Protein AF-A0AAE6VSC6-F1 (afdb_monomer)

Structure (mmCIF, N/CA/C/O backbone):
data_AF-A0AAE6VSC6-F1
#
_entry.id   AF-A0AAE6VSC6-F1
#
loop_
_atom_site.group_PDB
_atom_site.id
_atom_site.type_symbol
_atom_site.label_atom_id
_atom_site.label_alt_id
_atom_site.label_comp_id
_atom_site.label_asym_id
_atom_site.label_entity_id
_atom_site.label_seq_id
_atom_site.pdbx_PDB_ins_code
_atom_site.Cartn_x
_atom_site.Cartn_y
_atom_site.Cartn_z
_atom_site.occupancy
_atom_site.B_iso_or_equiv
_atom_site.auth_seq_id
_atom_site.auth_comp_id
_atom_site.auth_asym_id
_atom_site.auth_atom_id
_atom_site.pdbx_PDB_model_num
ATOM 1 N N . MET A 1 1 ? -14.036 -20.226 14.550 1.00 45.69 1 MET A N 1
ATOM 2 C CA . MET A 1 1 ? -15.180 -19.358 14.898 1.00 45.69 1 MET A CA 1
ATOM 3 C C . MET A 1 1 ? -14.670 -18.334 15.894 1.00 45.69 1 MET A C 1
ATOM 5 O O . MET A 1 1 ? -14.104 -18.728 16.904 1.00 45.69 1 MET A O 1
ATOM 9 N N . SER A 1 2 ? -14.727 -17.059 15.510 1.00 55.25 2 SER A N 1
ATOM 10 C CA . SER A 1 2 ? -14.216 -15.904 16.258 1.00 55.25 2 SER A CA 1
ATOM 11 C C . SER A 1 2 ? -14.931 -15.782 17.604 1.00 55.25 2 SER A C 1
ATOM 13 O O . SER A 1 2 ? -16.157 -15.774 17.634 1.00 55.25 2 SER A O 1
ATOM 15 N N . TYR A 1 3 ? -14.181 -15.684 18.700 1.00 55.78 3 TYR A N 1
ATOM 16 C CA . TYR A 1 3 ? -14.729 -15.412 20.026 1.00 55.78 3 TYR A CA 1
ATOM 17 C C . TYR A 1 3 ? -15.334 -14.002 20.043 1.00 55.78 3 TYR A C 1
ATOM 19 O O . TYR A 1 3 ? -14.598 -13.021 20.042 1.00 55.78 3 TYR A O 1
ATOM 27 N N . SER A 1 4 ? -16.663 -13.899 20.024 1.00 75.44 4 SER A N 1
ATOM 28 C CA . SER A 1 4 ? -17.372 -12.636 20.228 1.00 75.44 4 SER A CA 1
ATOM 29 C C . SER A 1 4 ? -17.491 -12.367 21.727 1.00 75.44 4 SER A C 1
ATOM 31 O O . SER A 1 4 ? -18.299 -12.999 22.411 1.00 75.44 4 SER A O 1
ATOM 33 N N . GLN A 1 5 ? -16.671 -11.461 22.260 1.00 86.62 5 GLN A N 1
ATOM 34 C CA . GLN A 1 5 ? -16.772 -11.029 23.657 1.00 86.62 5 GLN A CA 1
ATOM 35 C C . GLN A 1 5 ? -17.675 -9.796 23.749 1.00 86.62 5 GLN A C 1
ATOM 37 O O . GLN A 1 5 ? -17.471 -8.834 23.016 1.00 86.62 5 GLN A O 1
ATOM 42 N N . LEU A 1 6 ? -18.654 -9.807 24.655 1.00 90.50 6 LEU A N 1
ATOM 43 C CA . LEU A 1 6 ? -19.544 -8.665 24.879 1.00 90.50 6 LEU A CA 1
ATOM 44 C C . LEU A 1 6 ? -18.758 -7.437 25.376 1.00 90.50 6 LEU A C 1
ATOM 46 O O . LEU A 1 6 ? -17.926 -7.550 26.281 1.00 90.50 6 LEU A O 1
ATOM 50 N N . ILE A 1 7 ? -19.065 -6.264 24.824 1.00 91.56 7 ILE A N 1
ATOM 51 C CA . ILE A 1 7 ? -18.557 -4.972 25.288 1.00 91.56 7 ILE A CA 1
ATOM 52 C C . ILE A 1 7 ? -19.511 -4.451 26.362 1.00 91.56 7 ILE A C 1
ATOM 54 O O . ILE A 1 7 ? -20.580 -3.926 26.064 1.00 91.56 7 ILE A O 1
ATOM 58 N N . ASN A 1 8 ? -19.132 -4.612 27.630 1.00 88.69 8 ASN A N 1
ATOM 59 C CA . ASN A 1 8 ? -19.918 -4.126 28.763 1.00 88.69 8 ASN A CA 1
ATOM 60 C C . ASN A 1 8 ? -19.507 -2.692 29.139 1.00 88.69 8 ASN A C 1
ATOM 62 O O . ASN A 1 8 ? -18.921 -2.465 30.197 1.00 88.69 8 ASN A O 1
ATOM 66 N N . ASP A 1 9 ? -19.763 -1.744 28.234 1.00 88.62 9 ASP A N 1
ATOM 67 C CA . ASP A 1 9 ? -19.543 -0.315 28.471 1.00 88.62 9 ASP A CA 1
ATOM 68 C C . ASP A 1 9 ? -20.887 0.433 28.418 1.00 88.62 9 ASP A C 1
ATOM 70 O O . ASP A 1 9 ? -21.440 0.612 27.331 1.00 88.62 9 ASP A O 1
ATOM 74 N N . PRO A 1 10 ? -21.435 0.879 29.565 1.00 88.12 10 PRO A N 1
ATOM 75 C CA . PRO A 1 10 ? -22.738 1.540 29.606 1.00 88.12 10 PRO A CA 1
ATOM 76 C C . PRO A 1 10 ? -22.757 2.878 28.857 1.00 88.12 10 PRO A C 1
ATOM 78 O O . PRO A 1 10 ? -23.831 3.383 28.551 1.00 88.12 10 PRO A O 1
ATOM 81 N N . ARG A 1 11 ? -21.593 3.463 28.536 1.00 89.12 11 ARG A N 1
ATOM 82 C CA . ARG A 1 11 ? -21.519 4.705 27.757 1.00 89.12 11 ARG A CA 1
ATOM 83 C C . ARG A 1 11 ? -21.949 4.499 26.303 1.00 89.12 11 ARG A C 1
ATOM 85 O O . ARG A 1 11 ? -22.299 5.469 25.649 1.00 89.12 11 ARG A O 1
ATOM 92 N N . LEU A 1 12 ? -21.935 3.257 25.809 1.00 86.69 12 LEU A N 1
ATOM 93 C CA . LEU A 1 12 ? -22.387 2.907 24.460 1.00 86.69 12 LEU A CA 1
ATOM 94 C C . LEU A 1 12 ? -23.910 2.780 24.333 1.00 86.69 12 LEU A C 1
ATOM 96 O O . LEU A 1 12 ? -24.399 2.513 23.234 1.00 86.69 12 LEU A O 1
ATOM 100 N N . ASP A 1 13 ? -24.665 2.950 25.420 1.00 85.44 13 ASP A N 1
ATOM 101 C CA . ASP A 1 13 ? -26.123 2.904 25.354 1.00 85.44 13 ASP A CA 1
ATOM 102 C C . ASP A 1 13 ? -26.660 3.995 24.410 1.00 85.44 13 ASP A C 1
ATOM 104 O O . ASP A 1 13 ? -26.243 5.153 24.461 1.00 85.44 13 ASP A O 1
ATOM 108 N N . GLY A 1 14 ? -27.549 3.606 23.496 1.00 83.94 14 GLY A N 1
ATOM 109 C CA . GLY A 1 14 ? -28.077 4.476 22.439 1.00 83.94 14 GLY A CA 1
ATOM 110 C C . GLY A 1 14 ? -27.213 4.617 21.174 1.00 83.94 14 GLY A C 1
ATOM 111 O O . GLY A 1 14 ? -27.724 5.097 20.161 1.00 83.94 14 GLY A O 1
ATOM 112 N N . TYR A 1 15 ? -25.959 4.147 21.161 1.00 85.62 15 TYR A N 1
ATOM 113 C CA . TYR A 1 15 ? -25.115 4.193 19.960 1.00 85.62 15 TYR A CA 1
ATOM 114 C C . TYR A 1 15 ? -25.443 3.051 18.996 1.00 85.62 15 TYR A C 1
ATOM 116 O O . TYR A 1 15 ? -25.359 1.874 19.345 1.00 85.62 15 TYR A O 1
ATOM 124 N N . THR A 1 16 ? -25.752 3.402 17.747 1.00 84.12 16 THR A N 1
ATOM 125 C CA . THR A 1 16 ? -26.153 2.450 16.693 1.00 84.12 16 THR A CA 1
ATOM 126 C C . THR A 1 16 ? -25.088 2.221 15.624 1.00 84.12 16 THR A C 1
ATOM 128 O O . THR A 1 16 ? -25.217 1.306 14.815 1.00 84.12 16 THR A O 1
ATOM 131 N N . GLN A 1 17 ? -24.024 3.025 15.618 1.00 81.75 17 GLN A N 1
ATOM 132 C CA . GLN A 1 17 ? -22.945 2.922 14.642 1.00 81.75 17 GLN A CA 1
ATOM 133 C C . GLN A 1 17 ? -21.587 3.260 15.256 1.00 81.75 17 GLN A C 1
ATOM 135 O O . GLN A 1 17 ? -21.479 4.051 16.194 1.00 81.75 17 GLN A O 1
ATOM 140 N N . ARG A 1 18 ? -20.542 2.663 14.679 1.00 83.44 18 ARG A N 1
ATOM 141 C CA . ARG A 1 18 ? -19.139 2.985 14.942 1.00 83.44 18 ARG A CA 1
ATOM 142 C C . ARG A 1 18 ? -18.630 3.852 13.798 1.00 83.44 18 ARG A C 1
ATOM 144 O O . ARG A 1 18 ? -18.815 3.488 12.640 1.00 83.44 18 ARG A O 1
ATOM 151 N N . MET A 1 19 ? -17.932 4.936 14.118 1.00 79.25 19 MET A N 1
ATOM 152 C CA . MET A 1 19 ? -17.537 5.929 13.116 1.00 79.25 19 MET A CA 1
ATOM 153 C C . MET A 1 19 ? -16.167 5.662 12.494 1.00 79.25 19 MET A C 1
ATOM 155 O O . MET A 1 19 ? -15.990 5.837 11.293 1.00 79.25 19 MET A O 1
ATOM 159 N N . ARG A 1 20 ? -15.189 5.200 13.282 1.00 68.38 20 ARG A N 1
ATOM 160 C CA . ARG A 1 20 ? -13.836 4.899 12.785 1.00 68.38 20 ARG A CA 1
ATOM 161 C C . ARG A 1 20 ? -13.344 3.550 13.283 1.00 68.38 20 ARG A C 1
ATOM 163 O O . ARG A 1 20 ? -13.614 3.162 14.419 1.00 68.38 20 ARG A O 1
ATOM 170 N N . ASN A 1 21 ? -12.630 2.841 12.412 1.00 64.81 21 ASN A N 1
ATOM 171 C CA . ASN A 1 21 ? -11.909 1.616 12.727 1.00 64.81 21 ASN A CA 1
ATOM 172 C C . ASN A 1 21 ? -10.405 1.917 12.798 1.00 64.81 21 ASN A C 1
ATOM 174 O O . ASN A 1 21 ? -9.779 2.317 11.823 1.00 64.81 21 ASN A O 1
ATOM 178 N N . GLY A 1 22 ? -9.815 1.724 13.970 1.00 65.56 22 GLY A N 1
ATOM 179 C CA . GLY A 1 22 ? -8.381 1.885 14.173 1.00 65.56 22 GLY A CA 1
ATOM 180 C C . GLY A 1 22 ? -7.925 1.145 15.419 1.00 65.56 22 GLY A C 1
ATOM 181 O O . GLY A 1 22 ? -8.640 0.279 15.927 1.00 65.56 22 GLY A O 1
ATOM 182 N N . SER A 1 23 ? -6.752 1.521 15.931 1.00 69.38 23 SER A N 1
ATOM 183 C CA . SER A 1 23 ? -6.292 1.074 17.250 1.00 69.38 23 SER A CA 1
ATOM 184 C C . SER A 1 23 ? -7.304 1.411 18.342 1.00 69.38 23 SER A C 1
ATOM 186 O O . SER A 1 23 ? -7.477 0.612 19.243 1.00 69.38 23 SER A O 1
ATOM 188 N N . THR A 1 24 ? -8.026 2.522 18.193 1.00 83.50 24 THR A N 1
ATOM 189 C CA . THR A 1 24 ? -9.092 2.971 19.090 1.00 83.50 24 THR A CA 1
ATOM 190 C C . THR A 1 24 ? -10.431 2.922 18.356 1.00 83.50 24 THR A C 1
ATOM 192 O O . THR A 1 24 ? -10.518 3.320 17.192 1.00 83.50 24 THR A O 1
ATOM 195 N N . GLN A 1 25 ? -11.486 2.443 19.018 1.00 86.06 25 GLN A N 1
ATOM 196 C CA . GLN A 1 25 ? -12.849 2.493 18.488 1.00 86.06 25 GLN A CA 1
ATOM 197 C C . GLN A 1 25 ? -13.506 3.812 18.893 1.00 86.06 25 GLN A C 1
ATOM 199 O O . GLN A 1 25 ? -13.580 4.126 20.083 1.00 86.06 25 GLN A O 1
ATOM 204 N N . THR A 1 26 ? -13.989 4.568 17.908 1.00 88.38 26 THR A N 1
ATOM 205 C CA . THR A 1 26 ? -14.597 5.886 18.128 1.00 88.38 26 THR A CA 1
ATOM 206 C C . THR A 1 26 ? -16.095 5.855 17.846 1.00 88.38 26 THR A C 1
ATOM 208 O O . THR A 1 26 ? -16.530 5.401 16.780 1.00 88.38 26 THR A O 1
ATOM 211 N N . PHE A 1 27 ? -16.868 6.391 18.789 1.00 87.56 27 PHE A N 1
ATOM 212 C CA . PHE A 1 27 ? -18.323 6.493 18.740 1.00 87.56 27 PHE A CA 1
ATOM 213 C C . PHE A 1 27 ? -18.747 7.943 18.984 1.00 87.56 27 PHE A C 1
ATOM 215 O O . PHE A 1 27 ? -18.283 8.554 19.936 1.00 87.56 27 PHE A O 1
ATOM 222 N N . TYR A 1 28 ? -19.626 8.488 18.149 1.00 85.69 28 TYR A N 1
ATOM 223 C CA . TYR A 1 28 ? -20.326 9.764 18.358 1.00 85.69 28 TYR A CA 1
ATOM 224 C C . TYR A 1 28 ? -21.628 9.741 17.553 1.00 85.69 28 TYR A C 1
ATOM 226 O O . TYR A 1 28 ? -21.745 9.017 16.560 1.00 85.69 28 TYR A O 1
ATOM 234 N N . HIS A 1 29 ? -22.600 10.546 17.959 1.00 78.94 29 HIS A N 1
ATOM 235 C CA . HIS A 1 29 ? -23.817 10.789 17.204 1.00 78.94 29 HIS A CA 1
ATOM 236 C C . HIS A 1 29 ? -23.557 11.855 16.133 1.00 78.94 29 HIS A C 1
ATOM 238 O O . HIS A 1 29 ? -22.948 12.898 16.374 1.00 78.94 29 HIS A O 1
ATOM 244 N N . GLY A 1 30 ? -24.045 11.606 14.919 1.00 70.88 30 GLY A N 1
ATOM 245 C CA . GLY A 1 30 ? -23.927 12.528 13.792 1.00 70.88 30 GLY A CA 1
ATOM 246 C C . GLY A 1 30 ? -23.274 11.901 12.566 1.00 70.88 30 GLY A C 1
ATOM 247 O O . GLY A 1 30 ? -23.100 10.690 12.483 1.00 70.88 30 GLY A O 1
ATOM 248 N N . ASP A 1 31 ? -22.955 12.760 11.603 1.00 67.25 31 ASP A N 1
ATOM 249 C CA . ASP A 1 31 ? -22.406 12.401 10.296 1.00 67.25 31 ASP A CA 1
ATOM 250 C C . ASP A 1 31 ? -21.198 13.303 10.001 1.00 67.25 31 ASP A C 1
ATOM 252 O O . ASP A 1 31 ? -21.280 14.523 10.191 1.00 67.25 31 ASP A O 1
ATOM 256 N N . ASP A 1 32 ? -20.088 12.709 9.560 1.00 67.50 32 ASP A N 1
ATOM 257 C CA . ASP A 1 32 ? -18.856 13.421 9.195 1.00 67.50 32 ASP A CA 1
ATOM 258 C C . ASP A 1 32 ? -19.061 14.327 7.986 1.00 67.50 32 ASP A C 1
ATOM 260 O O . ASP A 1 32 ? -18.457 15.398 7.913 1.00 67.50 32 ASP A O 1
ATOM 264 N N . HIS A 1 33 ? -19.967 13.963 7.073 1.00 64.50 33 HIS A N 1
ATOM 265 C CA . HIS A 1 33 ? -20.272 14.774 5.897 1.00 64.50 33 HIS A CA 1
ATOM 266 C C . HIS A 1 33 ? -20.716 16.190 6.286 1.00 64.50 33 HIS A C 1
ATOM 268 O O . HIS A 1 33 ? -20.282 17.180 5.695 1.00 64.50 33 HIS A O 1
ATOM 274 N N . ARG A 1 34 ? -21.529 16.300 7.343 1.00 61.69 34 ARG A N 1
ATOM 275 C CA . ARG A 1 34 ? -22.046 17.585 7.834 1.00 61.69 34 ARG A CA 1
ATOM 276 C C . ARG A 1 34 ? -20.970 18.440 8.496 1.00 61.69 34 ARG A C 1
ATOM 278 O O . ARG A 1 34 ? -21.048 19.665 8.449 1.00 61.69 34 ARG A O 1
ATOM 285 N N . ASP A 1 35 ? -19.959 17.819 9.096 1.00 67.00 35 ASP A N 1
ATOM 286 C CA . ASP A 1 35 ? -18.837 18.559 9.673 1.00 67.00 35 ASP A CA 1
ATOM 287 C C . ASP A 1 35 ? -17.878 19.062 8.589 1.00 67.00 35 ASP A C 1
ATOM 289 O O . ASP A 1 35 ? -17.369 20.172 8.719 1.00 67.00 35 ASP A O 1
ATOM 293 N N . PHE A 1 36 ? -17.685 18.319 7.492 1.00 68.56 36 PHE A N 1
ATOM 294 C CA . PHE A 1 36 ? -16.951 18.825 6.326 1.00 68.56 36 PHE A CA 1
ATOM 295 C C . PHE A 1 36 ? -17.649 20.031 5.687 1.00 68.56 36 PHE A C 1
ATOM 297 O O . PHE A 1 36 ? -16.989 21.009 5.337 1.00 68.56 36 PHE A O 1
ATOM 304 N N . GLU A 1 37 ? -18.977 19.989 5.554 1.00 71.00 37 GLU A N 1
ATOM 305 C CA . GLU A 1 37 ? -19.767 21.127 5.071 1.00 71.00 37 GLU A CA 1
ATOM 306 C C . GLU A 1 37 ? -19.642 22.341 5.995 1.00 71.00 37 GLU A C 1
ATOM 308 O O . GLU A 1 37 ? -19.371 23.443 5.513 1.00 71.00 37 GLU A O 1
ATOM 313 N N . ARG A 1 38 ? -19.764 22.143 7.317 1.00 68.62 38 ARG A N 1
ATOM 314 C CA . ARG A 1 38 ? -19.550 23.209 8.307 1.00 68.62 38 ARG A CA 1
ATOM 315 C C . ARG A 1 38 ? -18.143 23.797 8.195 1.00 68.62 38 ARG A C 1
ATOM 317 O O . ARG A 1 38 ? -18.000 25.011 8.115 1.00 68.62 38 ARG A O 1
ATOM 324 N N . TYR A 1 39 ? -17.119 22.949 8.134 1.00 70.62 39 TYR A N 1
ATOM 325 C CA . TYR A 1 39 ? -15.721 23.375 8.070 1.00 70.62 39 TYR A CA 1
ATOM 326 C C . TYR A 1 39 ? -15.419 24.196 6.808 1.00 70.62 39 TYR A C 1
ATOM 328 O O . TYR A 1 39 ? -14.765 25.234 6.880 1.00 70.62 39 TYR A O 1
ATOM 336 N N . ARG A 1 40 ? -15.959 23.785 5.652 1.00 74.00 40 ARG A N 1
ATOM 337 C CA . ARG A 1 40 ? -15.872 24.573 4.411 1.00 74.00 40 ARG A CA 1
ATOM 338 C C . ARG A 1 40 ? -16.609 25.910 4.531 1.00 74.00 40 ARG A C 1
ATOM 340 O O . ARG A 1 40 ? -16.099 26.920 4.054 1.00 74.00 40 ARG A O 1
ATOM 347 N N . ALA A 1 41 ? -17.781 25.937 5.170 1.00 73.44 41 ALA A N 1
ATOM 348 C CA . ALA A 1 41 ? -18.546 27.167 5.391 1.00 73.44 41 ALA A CA 1
ATOM 349 C C . ALA A 1 41 ? -17.837 28.155 6.339 1.00 73.44 41 ALA A C 1
ATOM 351 O O . ALA A 1 41 ? -17.981 29.365 6.182 1.00 73.44 41 ALA A O 1
ATOM 352 N N . GLU A 1 42 ? -17.034 27.653 7.278 1.00 74.44 42 GLU A N 1
ATOM 353 C CA . GLU A 1 42 ? -16.197 28.443 8.194 1.00 74.44 42 GLU A CA 1
ATOM 354 C C . GLU A 1 42 ? -14.875 28.923 7.556 1.00 74.44 42 GLU A C 1
ATOM 356 O O . GLU A 1 42 ? -14.051 29.545 8.225 1.00 74.44 42 GLU A O 1
ATOM 361 N N . GLY A 1 43 ? -14.671 28.680 6.255 1.00 71.69 43 GLY A N 1
ATOM 362 C CA . GLY A 1 43 ? -13.482 29.113 5.514 1.00 71.69 43 GLY A CA 1
ATOM 363 C C . GLY A 1 43 ? -12.282 28.172 5.643 1.00 71.69 43 GLY A C 1
ATOM 364 O O . GLY A 1 43 ? -11.161 28.566 5.323 1.00 71.69 43 GLY A O 1
ATOM 365 N N . GLY A 1 44 ? -12.499 26.942 6.112 1.00 69.50 44 GLY A N 1
ATOM 366 C CA . GLY A 1 44 ? -11.467 25.916 6.167 1.00 69.50 44 GLY A CA 1
ATOM 367 C C . GLY A 1 44 ? -10.977 25.492 4.772 1.00 69.50 44 GLY A C 1
ATOM 368 O O . GLY A 1 44 ? -11.740 25.561 3.801 1.00 69.50 44 GLY A O 1
ATOM 369 N N . PRO A 1 45 ? -9.711 25.052 4.641 1.00 68.25 45 PRO A N 1
ATOM 370 C CA . PRO A 1 45 ? -9.159 24.595 3.371 1.00 68.25 45 PRO A CA 1
ATOM 371 C C . PRO A 1 45 ? -9.957 23.416 2.798 1.00 68.25 45 PRO A C 1
ATOM 373 O O . PRO A 1 45 ? -10.486 22.569 3.518 1.00 68.25 45 PRO A O 1
ATOM 376 N N . SER A 1 46 ? -10.051 23.363 1.470 1.00 65.56 46 SER A N 1
ATOM 377 C CA . SER A 1 46 ? -10.760 22.306 0.739 1.00 65.56 46 SER A CA 1
ATOM 378 C C . SER A 1 46 ? -9.968 20.997 0.629 1.00 65.56 46 SER A C 1
ATOM 380 O O . SER A 1 46 ? -10.540 19.984 0.221 1.00 65.56 46 SER A O 1
ATOM 382 N N . ASN A 1 47 ? -8.677 21.004 0.982 1.00 64.12 47 ASN A N 1
ATOM 383 C CA . ASN A 1 47 ? -7.815 19.826 0.953 1.00 64.12 47 ASN A CA 1
ATOM 384 C C . ASN A 1 47 ? -8.054 18.951 2.199 1.00 64.12 47 ASN A C 1
ATOM 386 O O . ASN A 1 47 ? -8.178 19.444 3.311 1.00 64.12 47 ASN A O 1
ATOM 390 N N . SER A 1 48 ? -8.155 17.628 2.042 1.00 58.94 48 SER A N 1
ATOM 391 C CA . SER A 1 48 ? -8.492 16.729 3.161 1.00 58.94 48 SER A CA 1
ATOM 392 C C . SER A 1 48 ? -7.376 16.580 4.201 1.00 58.94 48 SER A C 1
ATOM 394 O O . SER A 1 48 ? -7.649 16.162 5.324 1.00 58.94 48 SER A O 1
ATOM 396 N N . SER A 1 49 ? -6.133 16.923 3.852 1.00 57.81 49 SER A N 1
ATOM 397 C CA . SER A 1 49 ? -4.952 16.721 4.699 1.00 57.81 49 SER A CA 1
ATOM 398 C C . SER A 1 49 ? -4.830 17.711 5.860 1.00 57.81 49 SER A C 1
ATOM 400 O O . SER A 1 49 ? -4.124 17.418 6.822 1.00 57.81 49 SER A O 1
ATOM 402 N N . GLU A 1 50 ? -5.501 18.866 5.798 1.00 55.09 50 GLU A N 1
ATOM 403 C CA . GLU A 1 50 ? -5.402 19.926 6.820 1.00 55.09 50 GLU A CA 1
ATOM 404 C C . GLU A 1 50 ? -6.679 20.088 7.657 1.00 55.09 50 GLU A C 1
ATOM 406 O O . GLU A 1 50 ? -6.700 20.847 8.631 1.00 55.09 50 GLU A O 1
ATOM 411 N N . ILE A 1 51 ? -7.738 19.347 7.318 1.00 60.06 51 ILE A N 1
ATOM 412 C CA . ILE A 1 51 ? -9.023 19.414 8.014 1.00 60.06 51 ILE A CA 1
ATOM 413 C C . ILE A 1 51 ? -8.874 18.775 9.394 1.00 60.06 51 ILE A C 1
ATOM 415 O O . ILE A 1 51 ? -8.837 17.554 9.554 1.00 60.06 51 ILE A O 1
ATOM 419 N N . LYS A 1 52 ? -8.826 19.622 10.424 1.00 56.81 52 LYS A N 1
ATOM 420 C CA . LYS A 1 52 ? -8.906 19.186 11.819 1.00 56.81 52 LYS A CA 1
ATOM 421 C C . LYS A 1 52 ? -10.365 18.941 12.170 1.00 56.81 52 LYS A C 1
ATOM 423 O O . LYS A 1 52 ? -11.107 19.872 12.468 1.00 56.81 52 LYS A O 1
ATOM 428 N N . MET A 1 53 ? -10.770 17.678 12.124 1.00 61.44 53 MET A N 1
ATOM 429 C CA . MET A 1 53 ? -12.072 17.270 12.640 1.00 61.44 53 MET A CA 1
ATOM 430 C C . MET A 1 53 ? -12.113 17.542 14.145 1.00 61.44 53 MET A C 1
ATOM 432 O O . MET A 1 53 ? -11.221 17.115 14.876 1.00 61.44 53 MET A O 1
ATOM 436 N N . HIS A 1 54 ? -13.118 18.289 14.595 1.00 56.47 54 HIS A N 1
ATOM 437 C CA . HIS A 1 54 ? -13.343 18.498 16.019 1.00 56.47 54 HIS A CA 1
ATOM 438 C C . HIS A 1 54 ? -14.001 17.254 16.607 1.00 56.47 54 HIS A C 1
ATOM 440 O O . HIS A 1 54 ? -15.005 16.786 16.070 1.00 56.47 54 HIS A O 1
ATOM 446 N N . ASP A 1 55 ? -13.467 16.760 17.723 1.00 64.62 55 ASP A N 1
ATOM 447 C CA . ASP A 1 55 ? -14.157 15.746 18.511 1.00 64.62 55 ASP A CA 1
ATOM 448 C C . ASP A 1 55 ? -15.521 16.300 18.928 1.00 64.62 55 ASP A C 1
ATOM 450 O O . ASP A 1 55 ? -15.633 17.401 19.482 1.00 64.62 55 ASP A O 1
ATOM 454 N N . LYS A 1 56 ? -16.582 15.554 18.616 1.00 73.69 56 LYS A N 1
ATOM 455 C CA . LYS A 1 56 ? -17.935 15.921 19.027 1.00 73.69 56 LYS A CA 1
ATOM 456 C C . LYS A 1 56 ? -18.043 15.798 20.553 1.00 73.69 56 LYS A C 1
ATOM 458 O O . LYS A 1 56 ? -17.373 14.945 21.140 1.00 73.69 56 LYS A O 1
ATOM 463 N N . PRO A 1 57 ? -18.876 16.613 21.221 1.00 75.88 57 PRO A N 1
ATOM 464 C CA . PRO A 1 57 ? -18.980 16.613 22.683 1.00 75.88 57 PRO A CA 1
ATOM 465 C C . PRO A 1 57 ? -19.427 15.269 23.280 1.00 75.88 57 PRO A C 1
ATOM 467 O O . PRO A 1 57 ? -19.179 15.013 24.453 1.00 75.88 57 PRO A O 1
ATOM 470 N N . ASP A 1 58 ? -20.062 14.412 22.485 1.00 83.12 58 ASP A N 1
ATOM 471 C CA . ASP A 1 58 ? -20.492 13.062 22.840 1.00 83.12 58 ASP A CA 1
ATOM 472 C C . ASP A 1 58 ? -19.546 11.972 22.302 1.00 83.12 58 ASP A C 1
ATOM 474 O O . ASP A 1 58 ? -19.935 10.812 22.173 1.00 83.12 58 ASP A O 1
ATOM 478 N N . THR A 1 59 ? -18.305 12.320 21.952 1.00 86.31 59 THR A N 1
ATOM 479 C CA . THR A 1 59 ? -17.349 11.333 21.445 1.00 86.31 59 THR A CA 1
ATOM 480 C C . THR A 1 59 ? -16.862 10.416 22.562 1.00 86.31 59 THR A C 1
ATOM 482 O O . THR A 1 59 ? -16.372 10.866 23.598 1.00 86.31 59 THR A O 1
ATOM 485 N N . ILE A 1 60 ? -16.951 9.109 22.326 1.00 87.69 60 ILE A N 1
ATOM 486 C CA . ILE A 1 60 ? -16.444 8.056 23.202 1.00 87.69 60 ILE A CA 1
ATOM 487 C C . ILE A 1 60 ? -15.337 7.300 22.475 1.00 87.69 60 ILE A C 1
ATOM 489 O O . ILE A 1 60 ? -15.487 6.887 21.322 1.00 87.69 60 ILE A O 1
ATOM 493 N N . TYR A 1 61 ? -14.247 7.070 23.201 1.00 89.06 61 TYR A N 1
ATOM 494 C CA . TYR A 1 61 ? -13.130 6.235 22.781 1.00 89.06 61 TYR A CA 1
ATOM 495 C C . TYR A 1 61 ? -13.090 4.973 23.632 1.00 89.06 61 TYR A C 1
ATOM 497 O O . TYR A 1 61 ? -13.126 5.042 24.867 1.00 89.06 61 TYR A O 1
ATOM 505 N N . ILE A 1 62 ? -13.010 3.825 22.968 1.00 89.44 62 ILE A N 1
ATOM 506 C CA . ILE A 1 62 ? -12.839 2.526 23.615 1.00 89.44 62 ILE A CA 1
ATOM 507 C C . ILE A 1 62 ? -11.660 1.819 22.965 1.00 89.44 62 ILE A C 1
ATOM 509 O O . ILE A 1 62 ? -11.622 1.627 21.748 1.00 89.44 62 ILE A O 1
ATOM 513 N N . GLU A 1 63 ? -10.704 1.420 23.794 1.00 88.25 63 GLU A N 1
ATOM 514 C CA . GLU A 1 63 ? -9.570 0.616 23.361 1.00 88.25 63 GLU A CA 1
ATOM 515 C C . GLU A 1 63 ? -9.983 -0.861 23.284 1.00 88.25 63 GLU A C 1
ATOM 517 O O . GLU A 1 63 ? -10.545 -1.394 24.250 1.00 88.25 63 GLU A O 1
ATOM 522 N N . PRO A 1 64 ? -9.729 -1.542 22.157 1.00 87.56 64 PRO A N 1
ATOM 523 C CA . PRO A 1 64 ? -9.932 -2.970 22.061 1.00 87.56 64 PRO A CA 1
ATOM 524 C C . PRO A 1 64 ? -8.906 -3.712 22.937 1.00 87.56 64 PRO A C 1
ATOM 526 O O . PRO A 1 64 ? -7.766 -3.263 23.076 1.00 87.56 64 PRO A O 1
ATOM 529 N N . PRO A 1 65 ? -9.263 -4.888 23.486 1.00 85.94 65 PRO A N 1
ATOM 530 C CA . PRO A 1 65 ? -8.320 -5.725 24.229 1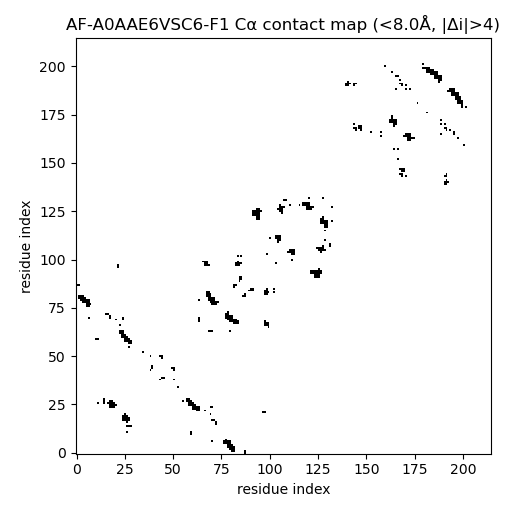.00 85.94 65 PRO A CA 1
ATOM 531 C C . PRO A 1 65 ? -7.084 -6.117 23.405 1.00 85.94 65 PRO A C 1
ATOM 533 O O . PRO A 1 65 ? -6.002 -6.311 23.952 1.00 85.94 65 PRO A O 1
ATOM 536 N N . GLU A 1 66 ? -7.251 -6.236 22.086 1.00 85.75 66 GLU A N 1
ATOM 537 C CA . GLU A 1 66 ? -6.202 -6.584 21.136 1.00 85.75 66 GLU A CA 1
ATOM 538 C C . GLU A 1 66 ? -6.331 -5.741 19.861 1.00 85.75 66 GLU A C 1
ATOM 540 O O . GLU A 1 66 ? -7.426 -5.395 19.433 1.00 85.75 66 GLU A O 1
ATOM 545 N N . LYS A 1 67 ? -5.221 -5.460 19.173 1.00 83.00 67 LYS A N 1
ATOM 546 C CA . LYS A 1 67 ? -5.225 -4.598 17.969 1.00 83.00 67 LYS A CA 1
ATOM 547 C C . LYS A 1 67 ? -6.077 -5.122 16.811 1.00 83.00 67 LYS A C 1
ATOM 549 O O . LYS A 1 67 ? -6.441 -4.376 15.910 1.00 83.00 67 LYS A O 1
ATOM 554 N N . HIS A 1 68 ? -6.330 -6.423 16.801 1.00 84.81 68 HIS A N 1
ATOM 555 C CA . HIS A 1 68 ? -6.939 -7.126 15.683 1.00 84.81 68 HIS A CA 1
ATOM 556 C C . HIS A 1 68 ? -8.444 -7.347 15.843 1.00 84.81 68 HIS A C 1
ATOM 558 O O . HIS A 1 68 ? -9.064 -7.958 14.970 1.00 84.81 68 HIS A O 1
ATOM 564 N N . ILE A 1 69 ? -9.016 -6.902 16.962 1.00 88.19 69 ILE A N 1
ATOM 565 C CA . ILE A 1 69 ? -10.446 -6.996 17.241 1.00 88.19 69 ILE A CA 1
ATOM 566 C C . ILE A 1 69 ? -11.072 -5.603 17.206 1.00 88.19 69 ILE A C 1
ATOM 568 O O . ILE A 1 69 ? -10.442 -4.615 17.572 1.00 88.19 69 ILE A O 1
ATOM 572 N N . TYR A 1 70 ? -12.311 -5.521 16.736 1.00 88.69 70 TYR A N 1
ATOM 573 C CA . TYR A 1 70 ? -13.052 -4.266 16.622 1.00 88.69 70 TYR A CA 1
ATOM 574 C C . TYR A 1 70 ? -14.466 -4.416 17.169 1.00 88.69 70 TYR A C 1
ATOM 576 O O . TYR A 1 70 ? -14.961 -5.531 17.324 1.00 88.69 70 TYR A O 1
ATOM 584 N N . ALA A 1 71 ? -15.114 -3.290 17.464 1.00 90.50 71 ALA A N 1
ATOM 585 C CA . ALA A 1 71 ? -16.468 -3.284 18.003 1.00 90.50 71 ALA A CA 1
ATOM 586 C C . ALA A 1 71 ? -17.505 -3.397 16.879 1.00 90.50 71 ALA A C 1
ATOM 588 O O . ALA A 1 71 ? -17.511 -2.560 15.976 1.00 90.50 71 ALA A O 1
ATOM 589 N N . GLU A 1 72 ? -18.384 -4.391 16.930 1.00 90.62 72 GLU A N 1
ATOM 590 C CA . GLU A 1 72 ? -19.483 -4.587 15.981 1.00 90.62 72 GLU A CA 1
ATOM 591 C C . GLU A 1 72 ? -20.813 -4.718 16.724 1.00 90.62 72 GLU A C 1
ATOM 593 O O . GLU A 1 72 ? -20.880 -5.355 17.777 1.00 90.62 72 GLU A O 1
ATOM 598 N N . LEU A 1 73 ? -21.859 -4.086 16.191 1.00 91.12 73 LEU A N 1
ATOM 599 C CA . LEU A 1 73 ? -23.205 -4.163 16.745 1.00 91.12 73 LEU A CA 1
ATOM 600 C C . LEU A 1 73 ? -23.907 -5.391 16.160 1.00 91.12 73 LEU A C 1
ATOM 602 O O . LEU A 1 73 ? -24.182 -5.434 14.963 1.00 91.12 73 LEU A O 1
ATOM 606 N N . ILE A 1 74 ? -24.198 -6.379 17.002 1.00 89.81 74 ILE A N 1
ATOM 607 C CA . ILE A 1 74 ? -24.849 -7.637 16.623 1.00 89.81 74 ILE A CA 1
ATOM 608 C C . ILE A 1 74 ? -26.055 -7.821 17.540 1.00 89.81 74 ILE A C 1
ATOM 610 O O . ILE A 1 74 ? -25.923 -7.734 18.758 1.00 89.81 74 ILE A O 1
ATOM 614 N N . ASP A 1 75 ? -27.240 -8.020 16.962 1.00 89.12 75 ASP A N 1
ATOM 615 C CA . ASP A 1 75 ? -28.495 -8.225 17.703 1.00 89.12 75 ASP A CA 1
ATOM 616 C C . ASP A 1 75 ? -28.765 -7.163 18.792 1.00 89.12 75 ASP A C 1
ATOM 618 O O . ASP A 1 75 ? -29.298 -7.447 19.863 1.00 89.12 75 ASP A O 1
ATOM 622 N N . GLY A 1 76 ? -28.391 -5.907 18.516 1.00 88.44 76 GLY A N 1
ATOM 623 C CA . GLY A 1 76 ? -28.591 -4.775 19.427 1.00 88.44 76 GLY A CA 1
ATOM 624 C C . GLY A 1 76 ? -27.579 -4.677 20.573 1.00 88.44 76 GLY A C 1
ATOM 625 O O . GLY A 1 76 ? -27.747 -3.833 21.449 1.00 88.4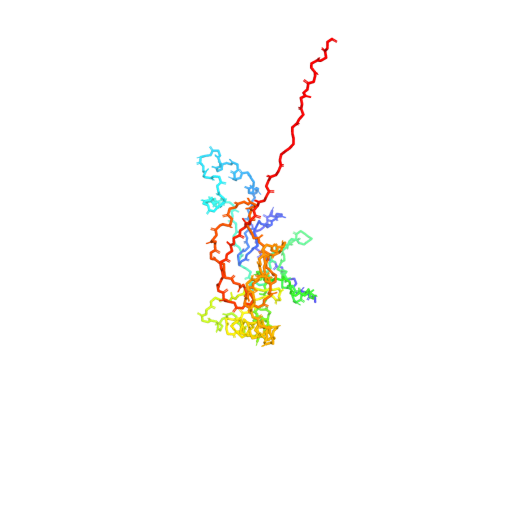4 76 GLY A O 1
ATOM 626 N N . GLN A 1 77 ? -26.525 -5.498 20.577 1.00 91.06 77 GLN A N 1
ATOM 627 C CA . GLN A 1 77 ? -25.449 -5.448 21.566 1.00 91.06 77 GLN A CA 1
ATOM 628 C C . GLN A 1 77 ? -24.079 -5.312 20.894 1.00 91.06 77 GLN A C 1
ATOM 630 O O . GLN A 1 77 ? -23.844 -5.812 19.795 1.00 91.06 77 GLN A O 1
ATOM 635 N N . TRP A 1 78 ? -23.160 -4.608 21.551 1.00 92.62 78 TRP A N 1
ATOM 636 C CA . TRP A 1 78 ? -21.806 -4.399 21.044 1.00 92.62 78 TRP A CA 1
ATOM 637 C C . TRP A 1 78 ? -20.892 -5.570 21.423 1.00 92.62 78 TRP A C 1
ATOM 639 O O . TRP A 1 78 ? -20.790 -5.936 22.595 1.00 92.62 78 TRP A O 1
ATOM 649 N N . TYR A 1 79 ? -20.192 -6.133 20.438 1.00 91.94 79 TYR A N 1
ATOM 650 C CA . TYR A 1 79 ? -19.245 -7.235 20.609 1.00 91.94 79 TYR A CA 1
ATOM 651 C C . TYR A 1 79 ? -17.869 -6.888 20.052 1.00 91.94 79 TYR A C 1
ATOM 653 O O . TYR A 1 79 ? -17.743 -6.217 19.031 1.00 91.94 79 TYR A O 1
ATOM 661 N N . TRP A 1 80 ? -16.829 -7.419 20.689 1.00 91.19 80 TRP A N 1
ATOM 662 C CA . TRP A 1 80 ? -15.500 -7.522 20.105 1.00 91.19 80 TRP A CA 1
ATOM 663 C C . TRP A 1 80 ? -15.477 -8.653 19.080 1.00 91.19 80 TRP A C 1
ATOM 665 O O . TRP A 1 80 ? -15.708 -9.810 19.432 1.00 91.19 80 TRP A O 1
ATOM 675 N N . VAL A 1 81 ? -15.174 -8.328 17.827 1.00 88.94 81 VAL A N 1
ATOM 676 C CA . VAL A 1 81 ? -15.116 -9.276 16.708 1.00 88.94 81 VAL A CA 1
ATOM 677 C C . VAL A 1 81 ? -13.704 -9.330 16.142 1.00 88.94 81 VAL A C 1
ATOM 679 O O . VAL A 1 81 ? -13.040 -8.304 16.003 1.00 88.94 81 VAL A O 1
ATOM 682 N N . ASN A 1 82 ? -13.239 -10.533 15.794 1.00 87.88 82 ASN A N 1
ATOM 683 C CA . ASN A 1 82 ? -11.943 -10.729 15.160 1.00 87.88 82 ASN A CA 1
ATOM 684 C C . ASN A 1 82 ? -11.941 -10.188 13.728 1.00 87.88 82 ASN A C 1
ATOM 686 O O . ASN A 1 82 ? -12.614 -10.728 12.851 1.00 87.88 82 ASN A O 1
ATOM 690 N N . GLY A 1 83 ? -11.141 -9.153 13.480 1.00 85.69 83 GLY A N 1
ATOM 691 C CA . GLY A 1 83 ? -10.964 -8.563 12.158 1.00 85.69 83 GLY A CA 1
ATOM 692 C C . GLY A 1 83 ? -9.806 -9.129 11.345 1.00 85.69 83 GLY A C 1
ATOM 693 O O . GLY A 1 83 ? -9.675 -8.780 10.175 1.00 85.69 83 GLY A O 1
ATOM 694 N N . CYS A 1 84 ? -8.993 -10.026 11.909 1.00 86.69 84 CYS A N 1
ATOM 695 C CA . CYS A 1 84 ? -7.874 -10.622 11.192 1.00 86.69 84 CYS A CA 1
ATOM 696 C C . CYS A 1 84 ? -8.374 -11.517 10.052 1.00 86.69 84 CYS A C 1
ATOM 698 O O . CYS A 1 84 ? -8.915 -12.603 10.278 1.00 86.69 84 CYS A O 1
ATOM 700 N N . GLY A 1 85 ? -8.138 -11.077 8.812 1.00 85.06 85 GLY A N 1
ATOM 701 C CA . GLY A 1 85 ? -8.524 -11.804 7.602 1.00 85.06 85 GLY A CA 1
ATOM 702 C C . GLY A 1 85 ? -8.017 -13.246 7.602 1.00 85.06 85 GLY A C 1
ATOM 703 O O . GLY A 1 85 ? -8.811 -14.166 7.420 1.00 85.06 85 GLY A O 1
ATOM 704 N N . SER A 1 86 ? -6.736 -13.447 7.923 1.00 86.12 86 SER A N 1
ATOM 705 C CA . SER A 1 86 ? -6.106 -14.772 7.974 1.00 86.12 86 SER A CA 1
ATOM 706 C C . SER A 1 86 ? -6.737 -15.697 9.020 1.00 86.12 86 SER A C 1
ATOM 708 O O . SER A 1 86 ? -6.961 -16.874 8.744 1.00 86.12 86 SER A O 1
ATOM 710 N N . CYS A 1 87 ? -7.090 -15.183 10.207 1.00 86.81 87 CYS A N 1
ATOM 711 C CA . CYS A 1 87 ? -7.830 -15.960 11.214 1.00 86.81 87 CYS A CA 1
ATOM 712 C C . CYS A 1 87 ? -9.224 -16.367 10.719 1.00 86.81 87 CYS A C 1
ATOM 714 O O . CYS A 1 87 ? -9.728 -17.429 11.080 1.00 86.81 87 CYS A O 1
ATOM 716 N N . ASN A 1 88 ? -9.828 -15.525 9.885 1.00 85.31 88 ASN A N 1
ATOM 717 C CA . ASN A 1 88 ? -11.150 -15.726 9.305 1.00 85.31 88 ASN A CA 1
ATOM 718 C C . ASN A 1 88 ? -11.109 -16.472 7.958 1.00 85.31 88 ASN A C 1
ATOM 720 O O . ASN A 1 88 ? -12.107 -16.492 7.240 1.00 85.31 88 ASN A O 1
ATOM 724 N N . GLY A 1 89 ? -9.972 -17.084 7.603 1.00 83.44 89 GLY A N 1
ATOM 725 C CA . GLY A 1 89 ? -9.822 -17.886 6.386 1.00 83.44 89 GLY A CA 1
ATOM 726 C C . GLY A 1 89 ? -9.740 -17.076 5.090 1.00 83.44 89 GLY A C 1
ATOM 727 O O . GLY A 1 89 ? -9.797 -17.658 4.009 1.00 83.44 89 GLY A O 1
ATOM 728 N N . LYS A 1 90 ? -9.597 -15.749 5.172 1.00 83.44 90 LYS A N 1
ATOM 729 C CA . LYS A 1 90 ? -9.305 -14.912 4.006 1.00 83.44 90 LYS A CA 1
ATOM 730 C C . LYS A 1 90 ? -7.817 -15.005 3.689 1.00 83.44 90 LYS A C 1
ATOM 732 O O . LYS A 1 90 ? -6.981 -14.961 4.591 1.00 83.44 90 LYS A O 1
ATOM 737 N N . GLN A 1 91 ? -7.491 -15.120 2.406 1.00 80.31 91 GLN A N 1
ATOM 738 C CA . GLN A 1 91 ? -6.112 -14.952 1.964 1.00 80.31 91 GLN A CA 1
ATOM 739 C C . GLN A 1 91 ? -5.680 -13.505 2.205 1.00 80.31 91 GLN A C 1
ATOM 741 O O . GLN A 1 91 ? -6.506 -12.591 2.146 1.00 80.31 91 GLN A O 1
ATOM 746 N N . ARG A 1 92 ? -4.395 -13.306 2.511 1.00 76.94 92 ARG A N 1
ATOM 747 C CA . ARG A 1 92 ? -3.844 -11.956 2.558 1.00 76.94 92 ARG A CA 1
ATOM 748 C C . ARG A 1 92 ? -3.878 -11.369 1.156 1.00 76.94 92 ARG A C 1
ATOM 750 O O . ARG A 1 92 ? -3.384 -11.994 0.223 1.00 76.94 92 ARG A O 1
ATOM 757 N N . ASP A 1 93 ? -4.447 -10.181 1.064 1.00 75.44 93 ASP A N 1
ATOM 758 C CA . ASP A 1 93 ? -4.455 -9.368 -0.138 1.00 75.44 93 ASP A CA 1
ATOM 759 C C . ASP A 1 93 ? -4.141 -7.934 0.281 1.00 75.44 93 ASP A C 1
ATOM 761 O O . ASP A 1 93 ? -4.877 -7.324 1.062 1.00 75.44 93 ASP A O 1
ATOM 765 N N . TRP A 1 94 ? -2.988 -7.455 -0.176 1.00 76.88 94 TRP A N 1
ATOM 766 C CA . TRP A 1 94 ? -2.353 -6.206 0.229 1.00 76.88 94 TRP A CA 1
ATOM 767 C C . TRP A 1 94 ? -2.145 -6.071 1.748 1.00 76.88 94 TRP A C 1
ATOM 769 O O . TRP A 1 94 ? -2.329 -7.002 2.538 1.00 76.88 94 TRP A O 1
ATOM 779 N N . THR A 1 95 ? -1.651 -4.911 2.181 1.00 67.62 95 THR A N 1
ATOM 780 C CA . THR A 1 95 ? -1.437 -4.649 3.609 1.00 67.62 95 THR A CA 1
ATOM 781 C C . THR A 1 95 ? -2.778 -4.382 4.277 1.00 67.62 95 THR A C 1
ATOM 783 O O . THR A 1 95 ? -3.457 -3.414 3.943 1.00 67.62 95 THR A O 1
ATOM 786 N N . THR A 1 96 ? -3.145 -5.209 5.256 1.00 69.00 96 THR A N 1
ATOM 787 C CA . THR A 1 96 ? -4.331 -4.968 6.083 1.00 69.00 96 THR A CA 1
ATOM 788 C C . THR A 1 96 ? -3.921 -4.330 7.411 1.00 69.00 96 THR A C 1
ATOM 790 O O . THR A 1 96 ? -2.880 -4.656 7.980 1.00 69.00 96 THR A O 1
ATOM 793 N N . TYR A 1 97 ? -4.726 -3.386 7.904 1.00 68.38 97 TYR A N 1
ATOM 794 C CA . TYR A 1 97 ? -4.444 -2.674 9.158 1.00 68.38 97 TYR A CA 1
ATOM 795 C C . TYR A 1 97 ? -4.919 -3.429 10.410 1.00 68.38 97 TYR A C 1
ATOM 797 O O . TYR A 1 97 ? -4.618 -3.014 11.526 1.00 68.38 97 TYR A O 1
ATOM 805 N N . ILE A 1 98 ? -5.654 -4.533 10.238 1.00 78.69 98 ILE A N 1
ATOM 806 C CA . ILE A 1 98 ? -6.290 -5.290 11.322 1.00 78.69 98 ILE A CA 1
ATOM 807 C C . ILE A 1 98 ? -5.789 -6.740 11.265 1.00 78.69 98 ILE A C 1
ATOM 809 O O . ILE A 1 98 ? -6.453 -7.628 10.736 1.00 78.69 98 ILE A O 1
ATOM 813 N N . GLU A 1 99 ? -4.596 -6.988 11.805 1.00 83.50 99 GLU A N 1
ATOM 814 C CA . GLU A 1 99 ? -3.999 -8.328 11.911 1.00 83.50 99 GLU A CA 1
ATOM 815 C C . GLU A 1 99 ? -3.632 -8.641 13.362 1.00 83.50 99 GLU A C 1
ATOM 817 O O . GLU A 1 99 ? -3.170 -7.767 14.097 1.00 83.50 99 GLU A O 1
ATOM 822 N N . CYS A 1 100 ? -3.831 -9.893 13.790 1.00 86.44 100 CYS A N 1
ATOM 823 C CA . CYS A 1 100 ? -3.336 -10.347 15.092 1.00 86.44 100 CYS A CA 1
ATOM 824 C C . CYS A 1 100 ? -1.816 -10.479 15.056 1.00 86.44 100 CYS A C 1
ATOM 826 O O . CYS A 1 100 ? -1.254 -10.696 13.989 1.00 86.44 100 CYS A O 1
ATOM 828 N N . ASP A 1 101 ? -1.144 -10.431 16.205 1.00 86.25 101 ASP A N 1
ATOM 829 C CA . ASP A 1 101 ? 0.326 -10.479 16.251 1.00 86.25 101 ASP A CA 1
ATOM 830 C C . ASP A 1 101 ? 0.904 -11.731 15.573 1.00 86.25 101 ASP A C 1
ATOM 832 O O . ASP A 1 101 ? 1.921 -11.655 14.888 1.00 86.25 101 ASP A O 1
ATOM 836 N N . LYS A 1 102 ? 0.198 -12.868 15.659 1.00 87.31 102 LYS A N 1
ATOM 837 C CA . LYS A 1 102 ? 0.558 -14.107 14.948 1.00 87.31 102 LYS A CA 1
ATOM 838 C C . LYS A 1 102 ? 0.583 -13.931 13.425 1.00 87.31 102 LYS A C 1
ATOM 840 O O . LYS A 1 102 ? 1.389 -14.560 12.746 1.00 87.31 102 LYS A O 1
ATOM 845 N N . HIS A 1 103 ? -0.318 -13.114 12.890 1.00 87.44 103 HIS A N 1
ATOM 846 C CA . HIS A 1 103 ? -0.420 -12.810 11.469 1.00 87.44 103 HIS A CA 1
ATOM 847 C C . HIS A 1 103 ? 0.082 -11.401 11.140 1.00 87.44 103 HIS A C 1
ATOM 849 O O . HIS A 1 103 ? -0.085 -10.982 10.011 1.00 87.44 103 HIS A O 1
ATOM 855 N N . ASN A 1 104 ? 0.723 -10.669 12.044 1.00 88.25 104 ASN A N 1
ATOM 856 C CA . ASN A 1 104 ? 1.363 -9.394 11.728 1.00 88.25 104 ASN A CA 1
ATOM 857 C C . ASN A 1 104 ? 2.865 -9.633 11.555 1.00 88.25 104 ASN A C 1
ATOM 859 O O . ASN A 1 104 ? 3.703 -9.142 12.315 1.00 88.25 104 ASN A O 1
ATOM 863 N N . VAL A 1 105 ? 3.185 -10.461 10.563 1.00 91.12 105 VAL A N 1
ATOM 864 C CA . VAL A 1 105 ? 4.528 -10.992 10.315 1.00 91.12 105 VAL A CA 1
ATOM 865 C C . VAL A 1 105 ? 4.917 -10.846 8.850 1.00 91.12 105 VAL A C 1
ATOM 867 O O . VAL A 1 105 ? 4.050 -10.923 7.972 1.00 91.12 105 VAL A O 1
ATOM 870 N N . CYS A 1 106 ? 6.220 -10.687 8.609 1.00 91.62 106 CYS A N 1
ATOM 871 C CA . CYS A 1 106 ? 6.818 -10.588 7.284 1.00 91.62 106 CYS A CA 1
ATOM 872 C C . CYS A 1 106 ? 6.347 -11.748 6.405 1.00 91.62 106 CYS A C 1
ATOM 874 O O . CYS A 1 106 ? 6.458 -12.909 6.805 1.00 91.62 106 CYS A O 1
ATOM 876 N N . ALA A 1 107 ? 5.849 -11.438 5.209 1.00 90.50 107 ALA A N 1
ATOM 877 C CA . ALA A 1 107 ? 5.330 -12.439 4.284 1.00 90.50 107 ALA A CA 1
ATOM 878 C C . ALA A 1 107 ? 6.398 -13.461 3.845 1.00 90.50 107 ALA A C 1
ATOM 880 O O . ALA A 1 107 ? 6.058 -14.619 3.615 1.00 90.50 107 ALA A O 1
ATOM 881 N N . SER A 1 108 ? 7.674 -13.060 3.785 1.00 90.94 108 SER A N 1
ATOM 882 C CA . SER A 1 108 ? 8.765 -13.908 3.281 1.00 90.94 108 SER A CA 1
ATOM 883 C C . SER A 1 108 ? 9.480 -14.691 4.392 1.00 90.94 108 SER A C 1
ATOM 885 O O . SER A 1 108 ? 9.760 -15.874 4.225 1.00 90.94 108 SER A O 1
ATOM 887 N N . CYS A 1 109 ? 9.771 -14.070 5.545 1.00 92.19 109 CYS A N 1
ATOM 888 C CA . CYS A 1 109 ? 10.549 -14.709 6.622 1.00 92.19 109 CYS A CA 1
ATOM 889 C C . CYS A 1 109 ? 9.798 -14.923 7.945 1.00 92.19 109 CYS A C 1
ATOM 891 O O . CYS A 1 109 ? 10.334 -15.565 8.845 1.00 92.19 109 CYS A O 1
ATOM 893 N N . GLY A 1 110 ? 8.587 -14.381 8.096 1.00 91.44 110 GLY A N 1
ATOM 894 C CA . GLY A 1 110 ? 7.774 -14.558 9.300 1.00 91.44 110 GLY A CA 1
ATOM 895 C C . GLY A 1 110 ? 8.222 -13.768 10.536 1.00 91.44 110 GLY A C 1
ATOM 896 O O . GLY A 1 110 ? 7.687 -14.007 11.616 1.00 91.44 110 GLY A O 1
ATOM 897 N N . CYS A 1 111 ? 9.171 -12.829 10.426 1.00 92.25 111 CYS A N 1
ATOM 898 C CA . CYS A 1 111 ? 9.525 -11.970 11.561 1.00 92.25 111 CYS A CA 1
ATOM 899 C C . CYS A 1 111 ? 8.380 -11.014 11.931 1.00 92.25 111 CYS A C 1
ATOM 901 O O . CYS A 1 111 ? 7.611 -10.585 11.071 1.00 92.25 111 CYS A O 1
ATOM 903 N N . SER A 1 112 ? 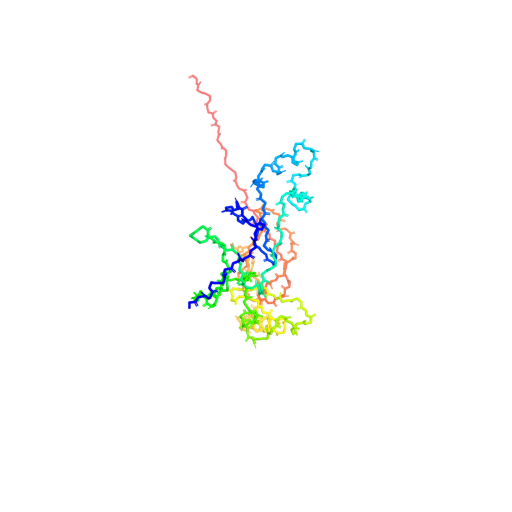8.271 -10.662 13.210 1.00 90.88 112 SER A N 1
ATOM 904 C CA . SER A 1 112 ? 7.276 -9.706 13.706 1.00 90.88 112 SER A CA 1
ATOM 905 C C . SER A 1 112 ? 7.710 -8.262 13.460 1.00 90.88 112 SER A C 1
ATOM 907 O O . SER A 1 112 ? 8.902 -7.949 13.468 1.00 90.88 112 SER A O 1
ATOM 909 N N . ARG A 1 113 ? 6.739 -7.349 13.326 1.00 86.19 113 ARG A N 1
ATOM 910 C CA . ARG A 1 113 ? 7.001 -5.901 13.241 1.00 86.19 113 ARG A CA 1
ATOM 911 C C . ARG A 1 113 ? 7.806 -5.358 14.422 1.00 86.19 113 ARG A C 1
ATOM 913 O O . ARG A 1 113 ? 8.574 -4.422 14.238 1.00 86.19 113 ARG A O 1
ATOM 920 N N . SER A 1 114 ? 7.664 -5.944 15.612 1.00 86.06 114 SER A N 1
ATOM 921 C CA . SER A 1 114 ? 8.428 -5.533 16.799 1.00 86.06 114 SER A CA 1
ATOM 922 C C . SER A 1 114 ? 9.930 -5.815 16.692 1.00 86.06 114 SER A C 1
ATOM 924 O O . SER A 1 114 ? 10.705 -5.279 17.478 1.00 86.06 114 SER A O 1
ATOM 926 N N . GLN A 1 115 ? 10.344 -6.650 15.736 1.00 87.81 115 GLN A N 1
ATOM 927 C CA . GLN A 1 115 ? 11.740 -7.016 15.496 1.00 87.81 115 GLN A CA 1
ATOM 928 C C . GLN A 1 115 ? 12.396 -6.152 14.406 1.00 87.81 115 GLN A C 1
ATOM 930 O O . GLN A 1 115 ? 13.562 -6.369 14.082 1.00 87.81 115 GLN A O 1
ATOM 935 N N . LEU A 1 116 ? 11.658 -5.213 13.805 1.00 89.44 116 LEU A N 1
ATOM 936 C CA . LEU A 1 116 ? 12.160 -4.372 12.723 1.00 89.44 116 LEU A CA 1
ATOM 937 C C . LEU A 1 116 ? 12.908 -3.155 13.263 1.00 89.44 116 LEU A C 1
ATOM 939 O O . LEU A 1 116 ? 12.431 -2.458 14.154 1.00 89.44 116 LEU A O 1
ATOM 943 N N . THR A 1 117 ? 14.053 -2.867 12.654 1.00 88.50 117 THR A N 1
ATOM 944 C CA . THR A 1 117 ? 14.802 -1.618 12.846 1.00 88.50 117 THR A CA 1
ATOM 945 C C . THR A 1 117 ? 14.412 -0.541 11.835 1.00 88.50 117 THR A C 1
ATOM 947 O O . THR A 1 117 ? 14.675 0.634 12.059 1.00 88.50 117 THR A O 1
ATOM 950 N N . GLU A 1 118 ? 13.789 -0.936 10.724 1.00 91.25 118 GLU A N 1
ATOM 951 C CA . GLU A 1 118 ? 13.455 -0.076 9.588 1.00 91.25 118 GLU A CA 1
ATOM 952 C C . GLU A 1 118 ? 12.005 -0.291 9.143 1.00 91.25 118 GLU A C 1
ATOM 954 O O . GLU A 1 118 ? 11.389 -1.319 9.444 1.00 91.25 118 GLU A O 1
ATOM 959 N N . ALA A 1 119 ? 11.455 0.688 8.420 1.00 89.88 119 ALA A N 1
ATOM 960 C CA . ALA A 1 119 ? 10.095 0.608 7.910 1.00 89.88 119 ALA A CA 1
ATOM 961 C C . ALA A 1 119 ? 9.944 -0.584 6.940 1.00 89.88 119 ALA A C 1
ATOM 963 O O . ALA A 1 119 ? 10.789 -0.775 6.062 1.00 89.88 119 ALA A O 1
ATOM 964 N N . PRO A 1 120 ? 8.892 -1.406 7.092 1.00 90.94 120 PRO A N 1
ATOM 965 C CA . PRO A 1 120 ? 8.629 -2.507 6.178 1.00 90.94 120 PRO A CA 1
ATOM 966 C C . PRO A 1 120 ? 8.015 -2.016 4.865 1.00 90.94 120 PRO A C 1
ATOM 968 O O . PRO A 1 120 ? 7.331 -0.992 4.832 1.00 90.94 120 PRO A O 1
ATOM 971 N N . TRP A 1 121 ? 8.176 -2.811 3.812 1.00 90.00 121 TRP A N 1
ATOM 972 C CA . TRP A 1 121 ? 7.586 -2.551 2.501 1.00 90.00 121 TRP A CA 1
ATOM 973 C C . TRP A 1 121 ? 6.244 -3.267 2.374 1.00 90.00 121 TRP A C 1
ATOM 975 O O . TRP A 1 121 ? 6.106 -4.417 2.792 1.00 90.00 121 TRP A O 1
ATOM 985 N N . GLY A 1 122 ? 5.237 -2.584 1.833 1.00 87.12 122 GLY A N 1
ATOM 986 C CA . GLY A 1 122 ? 3.939 -3.188 1.537 1.00 87.12 122 GLY A CA 1
ATOM 987 C C . GLY A 1 122 ? 4.003 -4.029 0.264 1.00 87.12 122 GLY A C 1
ATOM 988 O O . GLY A 1 122 ? 4.666 -3.653 -0.696 1.00 87.12 122 GLY A O 1
ATOM 989 N N . GLY A 1 123 ? 3.292 -5.151 0.244 1.00 82.94 123 GLY A N 1
ATOM 990 C CA . GLY A 1 123 ? 3.176 -6.010 -0.927 1.00 82.94 123 GLY A CA 1
ATOM 991 C C . GLY A 1 123 ? 1.833 -6.730 -0.976 1.00 82.94 123 GLY A C 1
ATOM 992 O O . GLY A 1 123 ? 1.019 -6.656 -0.051 1.00 82.94 123 GLY A O 1
ATOM 993 N N . LYS A 1 124 ? 1.608 -7.462 -2.071 1.00 82.69 124 LYS A N 1
ATOM 994 C CA . LYS A 1 124 ? 0.352 -8.182 -2.328 1.00 82.69 124 LYS A CA 1
ATOM 995 C C . LYS A 1 124 ? 0.007 -9.208 -1.243 1.00 82.69 124 LYS A C 1
ATOM 997 O O . LYS A 1 124 ? -1.158 -9.398 -0.934 1.00 82.69 124 LYS A O 1
ATOM 1002 N N . ASN A 1 125 ? 1.006 -9.836 -0.626 1.00 83.94 125 ASN A N 1
ATOM 1003 C CA . ASN A 1 125 ? 0.805 -10.861 0.408 1.00 83.94 125 ASN A CA 1
ATOM 1004 C C . ASN A 1 125 ? 0.968 -10.305 1.839 1.00 83.94 125 ASN A C 1
ATOM 1006 O O . ASN A 1 125 ? 1.255 -11.048 2.785 1.00 83.94 125 ASN A O 1
ATOM 1010 N N . GLY A 1 126 ? 0.811 -8.990 2.002 1.00 86.88 126 GLY A N 1
ATOM 1011 C CA . GLY A 1 126 ? 1.118 -8.257 3.225 1.00 86.88 126 GLY A CA 1
ATOM 1012 C C . GLY A 1 126 ? 2.487 -7.587 3.153 1.00 86.88 126 GLY A C 1
ATOM 1013 O O . GLY A 1 126 ? 3.015 -7.330 2.075 1.00 86.88 126 GLY A O 1
ATOM 1014 N N . TRP A 1 127 ? 3.060 -7.269 4.309 1.00 91.06 127 TRP A N 1
ATOM 1015 C CA . TRP A 1 127 ? 4.321 -6.538 4.373 1.00 91.06 127 TRP A CA 1
ATOM 1016 C C . TRP A 1 127 ? 5.541 -7.469 4.358 1.00 91.06 127 TRP A C 1
ATOM 1018 O O . TRP A 1 127 ? 5.481 -8.606 4.832 1.00 91.06 127 TRP A O 1
ATOM 1028 N N . VAL A 1 128 ? 6.668 -6.962 3.865 1.00 92.50 128 VAL A N 1
ATOM 1029 C CA . VAL A 1 128 ? 7.975 -7.629 3.879 1.00 92.50 128 VAL A CA 1
ATOM 1030 C C . VAL A 1 128 ? 9.002 -6.773 4.618 1.00 92.50 128 VAL A C 1
ATOM 1032 O O . VAL A 1 128 ? 8.971 -5.540 4.571 1.00 92.50 128 VAL A O 1
ATOM 1035 N N . CYS A 1 129 ? 9.894 -7.414 5.375 1.00 93.62 129 CYS A N 1
ATOM 1036 C CA . CYS A 1 129 ? 10.983 -6.698 6.034 1.00 93.62 129 CYS A CA 1
ATOM 1037 C C . CYS A 1 129 ? 12.021 -6.256 4.999 1.00 93.62 129 CYS A C 1
ATOM 1039 O O . CYS A 1 129 ? 12.205 -6.931 3.985 1.00 93.62 129 CYS A O 1
ATOM 1041 N N . LYS A 1 130 ? 12.736 -5.159 5.272 1.00 93.00 130 LYS A N 1
ATOM 1042 C CA . LYS A 1 130 ? 13.742 -4.620 4.350 1.00 93.00 130 LYS A CA 1
ATOM 1043 C C . LYS A 1 130 ? 14.767 -5.663 3.871 1.00 93.00 130 LYS A C 1
ATOM 1045 O O . LYS A 1 130 ? 14.913 -5.791 2.667 1.00 93.00 130 LYS A O 1
ATOM 1050 N N . PRO A 1 131 ? 15.356 -6.523 4.726 1.00 93.69 131 PRO A N 1
ATOM 1051 C CA . PRO A 1 131 ? 16.271 -7.559 4.241 1.00 93.69 131 PRO A CA 1
ATOM 1052 C C . PRO A 1 131 ? 15.639 -8.575 3.279 1.00 93.69 131 PRO A C 1
ATOM 1054 O O . PRO A 1 131 ? 16.353 -9.198 2.500 1.00 93.69 131 PRO A O 1
ATOM 1057 N N . CYS A 1 132 ? 14.325 -8.814 3.365 1.00 93.38 132 CYS A N 1
ATOM 1058 C CA . CYS A 1 132 ? 13.626 -9.660 2.394 1.00 93.38 132 CYS A CA 1
ATOM 1059 C C . CYS A 1 132 ? 13.325 -8.886 1.112 1.00 93.38 132 CYS A C 1
ATOM 1061 O O . CYS A 1 132 ? 13.569 -9.423 0.039 1.00 93.38 132 CYS A O 1
ATOM 1063 N N . ALA A 1 133 ? 12.890 -7.629 1.226 1.00 92.12 133 ALA A N 1
ATOM 1064 C CA . ALA A 1 133 ? 12.692 -6.749 0.080 1.00 92.12 133 ALA A CA 1
ATOM 1065 C C . ALA A 1 133 ? 13.986 -6.585 -0.732 1.00 92.12 133 ALA A C 1
ATOM 1067 O O . ALA A 1 133 ? 13.969 -6.790 -1.936 1.00 92.12 133 ALA A O 1
ATOM 1068 N N . ASP A 1 134 ? 15.122 -6.338 -0.077 1.00 92.06 134 ASP A N 1
ATOM 1069 C CA . ASP A 1 134 ? 16.424 -6.171 -0.735 1.00 92.06 134 ASP A CA 1
ATOM 1070 C C . ASP A 1 134 ? 16.878 -7.457 -1.449 1.00 92.06 134 ASP A C 1
ATOM 1072 O O . ASP A 1 134 ? 17.491 -7.408 -2.515 1.00 92.06 134 ASP A O 1
ATOM 1076 N N . LYS A 1 135 ? 16.560 -8.632 -0.888 1.00 92.81 135 LYS A N 1
ATOM 1077 C CA . LYS A 1 135 ? 16.838 -9.926 -1.535 1.00 92.81 135 LYS A CA 1
ATOM 1078 C C . LYS A 1 135 ? 15.959 -10.145 -2.758 1.00 92.81 135 LYS A C 1
ATOM 1080 O O . LYS A 1 135 ? 16.461 -10.589 -3.785 1.00 92.81 135 LYS A O 1
ATOM 1085 N N . GLU A 1 136 ? 14.666 -9.863 -2.636 1.00 91.06 136 GLU A N 1
ATOM 1086 C CA . GLU A 1 136 ? 13.715 -9.951 -3.746 1.00 91.06 136 GLU A CA 1
ATOM 1087 C C . GLU A 1 136 ? 14.095 -8.966 -4.863 1.00 91.06 136 GLU A C 1
ATOM 1089 O O . GLU A 1 136 ? 14.100 -9.342 -6.032 1.00 91.06 136 GLU A O 1
ATOM 1094 N N . ASP A 1 137 ? 14.509 -7.752 -4.500 1.00 90.62 137 ASP A N 1
ATOM 1095 C CA . ASP A 1 137 ? 15.025 -6.722 -5.401 1.00 90.62 137 ASP A CA 1
ATOM 1096 C C . ASP A 1 137 ? 16.302 -7.170 -6.123 1.00 90.62 137 ASP A C 1
ATOM 1098 O O . ASP A 1 137 ? 16.384 -7.092 -7.348 1.00 90.62 137 ASP A O 1
ATOM 1102 N N . THR A 1 138 ? 17.272 -7.717 -5.385 1.00 90.94 138 THR A N 1
ATOM 1103 C CA . THR A 1 138 ? 18.519 -8.242 -5.962 1.00 90.94 138 THR A CA 1
ATOM 1104 C C . THR A 1 138 ? 18.231 -9.375 -6.944 1.00 90.94 138 THR A C 1
ATOM 1106 O O . THR A 1 138 ? 18.684 -9.328 -8.084 1.00 90.94 138 THR A O 1
ATOM 1109 N N . ALA A 1 139 ? 17.407 -10.350 -6.550 1.00 91.44 139 ALA A N 1
ATOM 1110 C CA . ALA A 1 139 ? 17.036 -11.471 -7.412 1.00 91.44 139 ALA A CA 1
ATOM 1111 C C . ALA A 1 139 ? 16.280 -11.008 -8.671 1.00 91.44 139 ALA A C 1
ATOM 1113 O O . ALA A 1 139 ? 16.466 -11.551 -9.761 1.00 91.44 139 ALA A O 1
ATOM 1114 N N . ARG A 1 140 ? 15.433 -9.981 -8.541 1.00 91.81 140 ARG A N 1
ATOM 1115 C CA . ARG A 1 140 ? 14.738 -9.358 -9.669 1.00 91.81 140 ARG A CA 1
ATOM 1116 C C . ARG A 1 140 ? 15.724 -8.689 -10.629 1.00 91.81 140 ARG A C 1
ATOM 1118 O O . ARG A 1 140 ? 15.601 -8.896 -11.835 1.00 91.81 140 ARG A O 1
ATOM 1125 N N . LYS A 1 141 ? 16.709 -7.947 -10.111 1.00 91.44 141 LYS A N 1
ATOM 1126 C CA . LYS A 1 141 ? 17.769 -7.303 -10.906 1.00 91.44 141 LYS A CA 1
ATOM 1127 C C . LYS A 1 141 ? 18.651 -8.323 -11.621 1.00 91.44 141 LYS A C 1
ATOM 1129 O O . LYS A 1 141 ? 18.889 -8.180 -12.815 1.00 91.44 141 LYS A O 1
ATOM 1134 N N . GLU A 1 142 ? 19.070 -9.384 -10.936 1.00 91.38 142 GLU A N 1
ATOM 1135 C CA . GLU A 1 142 ? 19.841 -10.482 -11.536 1.00 91.38 142 GLU A CA 1
ATOM 1136 C C . GLU A 1 142 ? 19.069 -11.130 -12.688 1.00 91.38 142 GLU A C 1
ATOM 1138 O O . GLU A 1 142 ? 19.570 -11.201 -13.809 1.00 91.38 142 GLU A O 1
ATOM 1143 N N . LYS A 1 143 ? 17.798 -11.482 -12.463 1.00 90.88 143 LYS A N 1
ATOM 1144 C CA . LYS A 1 143 ? 16.924 -12.027 -13.509 1.00 90.88 143 LYS A CA 1
ATOM 1145 C C . LYS A 1 143 ? 16.726 -11.050 -14.675 1.00 90.88 143 LYS A C 1
ATOM 1147 O O . LYS A 1 143 ? 16.552 -11.469 -15.818 1.00 90.88 143 LYS A O 1
ATOM 1152 N N . ALA A 1 144 ? 16.719 -9.744 -14.408 1.00 89.44 144 ALA A N 1
ATOM 1153 C CA . ALA A 1 144 ? 16.621 -8.729 -15.447 1.00 89.44 144 ALA A CA 1
ATOM 1154 C C . ALA A 1 144 ? 17.866 -8.694 -16.341 1.00 89.44 144 ALA A C 1
ATOM 1156 O O . ALA A 1 144 ? 17.721 -8.599 -17.556 1.00 89.44 144 ALA A O 1
ATOM 1157 N N . LEU A 1 145 ? 19.054 -8.836 -15.756 1.00 87.69 145 LEU A N 1
ATOM 1158 C CA . LEU A 1 145 ? 20.315 -8.896 -16.494 1.00 87.69 145 LEU A CA 1
ATOM 1159 C C . LEU A 1 145 ? 20.486 -10.230 -17.235 1.00 87.69 145 LEU A C 1
ATOM 1161 O O . LEU A 1 145 ? 20.962 -10.241 -18.366 1.00 87.69 145 LEU A O 1
ATOM 1165 N N . GLU A 1 146 ? 20.024 -11.346 -16.665 1.00 90.12 146 GLU A N 1
ATOM 1166 C CA . GLU A 1 146 ? 20.033 -12.651 -17.341 1.00 90.12 146 GLU A CA 1
ATOM 1167 C C . GLU A 1 146 ? 19.215 -12.651 -18.642 1.00 90.12 146 GLU A C 1
ATOM 1169 O O . GLU A 1 146 ? 19.629 -13.269 -19.621 1.00 90.12 146 GLU A O 1
ATOM 1174 N N . ARG A 1 147 ? 18.087 -11.921 -18.696 1.00 85.19 147 ARG A N 1
ATOM 1175 C CA . ARG A 1 147 ? 17.259 -11.799 -19.917 1.00 85.19 147 ARG A CA 1
ATOM 1176 C C . ARG A 1 147 ? 18.033 -11.271 -21.125 1.00 85.19 147 ARG A C 1
ATOM 1178 O O . ARG A 1 147 ? 17.645 -11.554 -22.255 1.00 85.19 147 ARG A O 1
ATOM 1185 N N . VAL A 1 148 ? 19.078 -10.487 -20.887 1.00 88.81 148 VAL A N 1
ATOM 1186 C CA . VAL A 1 148 ? 19.869 -9.813 -21.921 1.00 88.81 148 VAL A CA 1
ATOM 1187 C C . VAL A 1 148 ? 21.327 -10.271 -21.932 1.00 88.81 148 VAL A C 1
ATOM 1189 O O . VAL A 1 148 ? 22.150 -9.630 -22.574 1.00 88.81 148 VAL A O 1
ATOM 1192 N N . ALA A 1 149 ? 21.662 -11.375 -21.255 1.00 86.88 149 ALA A N 1
ATOM 1193 C CA . ALA A 1 149 ? 23.046 -11.839 -21.127 1.00 86.88 149 ALA A CA 1
ATOM 1194 C C . ALA A 1 149 ? 23.732 -12.081 -22.485 1.00 86.88 149 ALA A C 1
ATOM 1196 O O . ALA A 1 149 ? 24.909 -11.767 -22.642 1.00 86.88 149 ALA A O 1
ATOM 1197 N N . ASP A 1 150 ? 22.976 -12.580 -23.467 1.00 87.06 150 ASP A N 1
ATOM 1198 C CA . ASP A 1 150 ? 23.448 -12.848 -24.832 1.00 87.06 150 ASP A CA 1
ATOM 1199 C C . ASP A 1 150 ? 23.053 -11.745 -25.834 1.00 87.06 150 ASP A C 1
ATOM 1201 O O . ASP A 1 150 ? 23.211 -11.906 -27.045 1.00 87.06 150 ASP A O 1
ATOM 1205 N N . TYR A 1 151 ? 22.484 -10.636 -25.356 1.00 87.06 151 TYR A N 1
ATOM 1206 C CA . TYR A 1 151 ? 22.040 -9.539 -26.205 1.00 87.06 151 TYR A CA 1
ATOM 1207 C C . TYR A 1 151 ? 23.140 -8.486 -26.346 1.00 87.06 151 TYR A C 1
ATOM 1209 O O . TYR A 1 151 ? 23.588 -7.887 -25.370 1.00 87.06 151 TYR A O 1
ATOM 1217 N N . GLU A 1 152 ? 23.543 -8.224 -27.586 1.00 89.19 152 GLU A N 1
ATOM 1218 C CA . GLU A 1 152 ? 24.428 -7.114 -27.915 1.00 89.19 152 GLU A CA 1
ATOM 1219 C C . GLU A 1 152 ? 23.595 -5.849 -28.133 1.00 89.19 152 GLU A C 1
ATOM 1221 O O . GLU A 1 152 ? 22.710 -5.814 -28.988 1.00 89.19 152 GLU A O 1
ATOM 1226 N N . TYR A 1 153 ? 23.861 -4.814 -27.336 1.00 88.88 153 TYR A N 1
ATOM 1227 C CA . TYR A 1 153 ? 23.134 -3.552 -27.415 1.00 88.88 153 TYR A CA 1
ATOM 1228 C C . TYR A 1 153 ? 23.295 -2.890 -28.788 1.00 88.88 153 TYR A C 1
ATOM 1230 O O . TYR A 1 153 ? 24.410 -2.620 -29.236 1.00 88.88 153 TYR A O 1
ATOM 1238 N N . ASN A 1 154 ? 22.163 -2.548 -29.400 1.00 88.62 154 ASN A N 1
ATOM 1239 C CA . ASN A 1 154 ? 22.081 -1.695 -30.573 1.00 88.62 154 ASN A CA 1
ATOM 1240 C C . ASN A 1 154 ? 21.104 -0.546 -30.292 1.00 88.62 154 ASN A C 1
ATOM 1242 O O . ASN A 1 154 ? 19.975 -0.780 -29.870 1.00 88.62 154 ASN A O 1
ATOM 1246 N N . GLU A 1 155 ? 21.525 0.695 -30.537 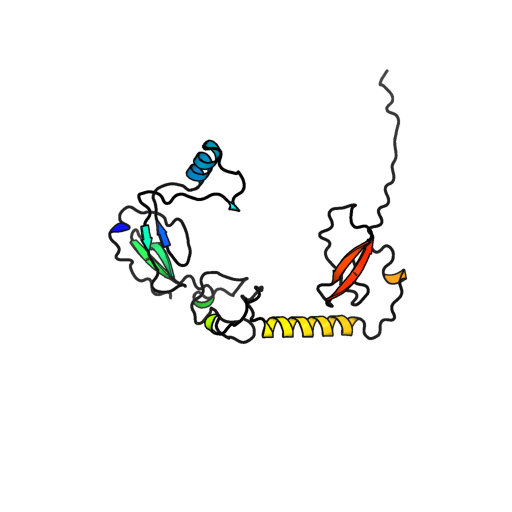1.00 85.94 155 GLU A N 1
ATOM 1247 C CA . GLU A 1 155 ? 20.691 1.892 -30.353 1.00 85.94 155 GLU A CA 1
ATOM 1248 C C . GLU A 1 155 ? 19.409 1.853 -31.201 1.00 85.94 155 GLU A C 1
ATOM 1250 O O . GLU A 1 155 ? 18.353 2.309 -30.765 1.00 85.94 155 GLU A O 1
ATOM 1255 N N . TRP A 1 156 ? 19.477 1.238 -32.385 1.00 87.88 156 TRP A N 1
ATOM 1256 C CA . TRP A 1 156 ? 18.349 1.141 -33.308 1.00 87.88 156 TRP A CA 1
ATOM 1257 C C . TRP A 1 156 ? 17.247 0.201 -32.814 1.00 87.88 156 TRP A C 1
ATOM 1259 O O . TRP A 1 156 ? 16.108 0.345 -33.247 1.00 87.88 156 TRP A O 1
ATOM 1269 N N . ASP A 1 157 ? 17.546 -0.703 -31.875 1.00 86.94 157 ASP A N 1
ATOM 1270 C CA . ASP A 1 157 ? 16.549 -1.589 -31.258 1.00 86.94 157 ASP A CA 1
ATOM 1271 C C . ASP A 1 157 ? 15.593 -0.826 -30.320 1.00 86.94 157 ASP A C 1
ATOM 1273 O O . ASP A 1 157 ? 14.538 -1.345 -29.945 1.00 86.94 157 ASP A O 1
ATOM 1277 N N . PHE A 1 158 ? 15.960 0.398 -29.927 1.00 89.56 158 PHE A N 1
ATOM 1278 C CA . PHE A 1 158 ? 15.196 1.254 -29.015 1.00 89.56 158 PHE A CA 1
ATOM 1279 C C . PHE A 1 158 ? 14.749 2.567 -29.669 1.00 89.56 158 PHE A C 1
ATOM 1281 O O . PHE A 1 158 ? 14.163 3.427 -29.012 1.00 89.56 158 PHE A O 1
ATOM 1288 N N . TYR A 1 159 ? 15.016 2.732 -30.965 1.00 87.25 159 TYR A N 1
ATOM 1289 C CA . TYR A 1 159 ? 14.686 3.942 -31.700 1.00 87.25 159 TYR A CA 1
ATOM 1290 C C . TYR A 1 159 ? 13.235 3.906 -32.195 1.00 87.25 159 TYR A C 1
ATOM 1292 O O . TYR A 1 159 ? 12.884 3.091 -33.044 1.00 87.25 159 TYR A O 1
ATOM 1300 N N . SER A 1 160 ? 12.410 4.851 -31.727 1.00 84.94 160 SER A N 1
ATOM 1301 C CA . SER A 1 160 ? 11.019 5.036 -32.178 1.00 84.94 160 SER A CA 1
ATOM 1302 C C . SER A 1 160 ? 10.106 3.815 -31.957 1.00 84.94 160 SER A C 1
ATOM 1304 O O . SER A 1 160 ? 9.281 3.497 -32.816 1.00 84.94 160 SER A O 1
ATOM 1306 N N . ASN A 1 161 ? 10.239 3.140 -30.812 1.00 86.94 161 ASN A N 1
ATOM 1307 C CA . ASN A 1 161 ? 9.358 2.035 -30.423 1.00 86.94 161 ASN A CA 1
ATOM 1308 C C . ASN A 1 161 ? 7.985 2.533 -29.937 1.00 86.94 161 ASN A C 1
ATOM 1310 O O . ASN A 1 161 ? 7.883 3.608 -29.351 1.00 86.94 161 ASN A O 1
ATOM 1314 N N . ASP A 1 162 ? 6.951 1.705 -30.117 1.00 83.94 162 ASP A N 1
ATOM 1315 C CA . ASP A 1 162 ? 5.590 1.978 -29.620 1.00 83.94 162 ASP A CA 1
ATOM 1316 C C . ASP A 1 162 ? 5.485 1.873 -28.084 1.00 83.94 162 ASP A C 1
ATOM 1318 O O . ASP A 1 162 ? 4.579 2.437 -27.475 1.00 83.94 162 ASP A O 1
ATOM 1322 N N . GLU A 1 163 ? 6.413 1.149 -27.452 1.00 87.12 163 GLU A N 1
ATOM 1323 C CA . GLU A 1 163 ? 6.467 0.922 -26.007 1.00 87.12 163 GLU A CA 1
ATOM 1324 C C . GLU A 1 163 ? 7.798 1.413 -25.427 1.00 87.12 163 GLU A C 1
ATOM 1326 O O . GLU A 1 163 ? 8.871 1.198 -26.007 1.00 87.12 163 GLU A O 1
ATOM 1331 N N . ILE A 1 164 ? 7.752 2.005 -24.229 1.00 87.88 164 ILE A N 1
ATOM 1332 C CA . ILE A 1 164 ? 8.965 2.376 -23.498 1.00 87.88 164 ILE A CA 1
ATOM 1333 C C . ILE A 1 164 ? 9.668 1.097 -23.068 1.00 87.88 164 ILE A C 1
ATOM 1335 O O . ILE A 1 164 ? 9.181 0.352 -22.221 1.00 87.88 164 ILE A O 1
ATOM 1339 N N . THR A 1 165 ? 10.840 0.851 -23.639 1.00 90.56 165 THR A N 1
ATOM 1340 C CA . THR A 1 165 ? 11.617 -0.352 -23.356 1.00 90.56 165 THR A CA 1
ATOM 1341 C C . THR A 1 165 ? 12.945 0.034 -22.730 1.00 90.56 165 THR A C 1
ATOM 1343 O O . THR A 1 165 ? 13.696 0.826 -23.292 1.00 90.56 165 THR A O 1
ATOM 1346 N N . CYS A 1 166 ? 13.268 -0.551 -21.577 1.00 91.00 166 CYS A N 1
ATOM 1347 C CA . CYS A 1 166 ? 14.553 -0.322 -20.934 1.00 91.00 166 CYS A CA 1
ATOM 1348 C C . CYS A 1 166 ? 15.705 -0.844 -21.817 1.00 91.00 166 CYS A C 1
ATOM 1350 O O . CYS A 1 166 ? 15.746 -2.051 -22.087 1.00 91.00 166 CYS A O 1
ATOM 1352 N N . PRO A 1 167 ? 16.700 -0.011 -22.172 1.00 91.06 167 PRO A N 1
ATOM 1353 C CA . PRO A 1 167 ? 17.830 -0.445 -22.993 1.00 91.06 167 PRO A CA 1
ATOM 1354 C C . PRO A 1 167 ? 18.749 -1.452 -22.288 1.00 91.06 167 PRO A C 1
ATOM 1356 O O . PRO A 1 167 ? 19.461 -2.211 -22.940 1.00 91.06 167 PRO A O 1
ATOM 1359 N N . HIS A 1 168 ? 18.706 -1.494 -20.952 1.00 90.25 168 HIS A N 1
ATOM 1360 C CA . HIS A 1 168 ? 19.586 -2.328 -20.129 1.00 90.25 168 HIS A CA 1
ATOM 1361 C C . HIS A 1 168 ? 19.055 -3.729 -19.850 1.00 90.25 168 HIS A C 1
ATOM 1363 O O . HIS A 1 168 ? 19.843 -4.610 -19.537 1.00 90.25 168 HIS A O 1
ATOM 1369 N N . CYS A 1 169 ? 17.739 -3.940 -19.881 1.00 91.50 169 CYS A N 1
ATOM 1370 C CA . CYS A 1 169 ? 17.149 -5.240 -19.535 1.00 91.50 169 CYS A CA 1
ATOM 1371 C C . CYS A 1 169 ? 15.953 -5.647 -20.404 1.00 91.50 169 CYS A C 1
ATOM 1373 O O . CYS A 1 169 ? 15.324 -6.675 -20.140 1.00 91.50 169 CYS A O 1
ATOM 1375 N N . LYS A 1 170 ? 15.619 -4.841 -21.423 1.00 90.69 170 LYS A N 1
ATOM 1376 C CA . LYS A 1 170 ? 14.472 -5.028 -22.324 1.00 90.69 170 LYS A CA 1
ATOM 1377 C C . LYS A 1 170 ? 13.116 -5.162 -21.616 1.00 90.69 170 LYS A C 1
ATOM 1379 O O . LYS A 1 170 ? 12.171 -5.703 -22.182 1.00 90.69 170 LYS A O 1
ATOM 1384 N N . ALA A 1 171 ? 13.004 -4.690 -20.374 1.00 90.00 171 ALA A N 1
ATOM 1385 C CA . ALA A 1 171 ? 11.719 -4.598 -19.696 1.00 90.00 171 ALA A CA 1
ATOM 1386 C C . ALA A 1 171 ? 10.865 -3.507 -20.351 1.00 90.00 171 ALA A C 1
ATOM 1388 O O . ALA A 1 171 ? 11.352 -2.396 -20.562 1.00 90.00 171 ALA A O 1
ATOM 1389 N N . ILE A 1 172 ? 9.609 -3.836 -20.645 1.00 90.19 172 ILE A N 1
ATOM 1390 C CA . ILE A 1 172 ? 8.592 -2.858 -21.031 1.00 90.19 172 ILE A CA 1
ATOM 1391 C C . ILE A 1 172 ? 8.197 -2.091 -19.769 1.00 90.19 172 ILE A C 1
ATOM 1393 O O . ILE A 1 172 ? 7.964 -2.696 -18.720 1.00 90.19 172 ILE A O 1
ATOM 1397 N N . ILE A 1 173 ? 8.176 -0.768 -19.861 1.00 86.44 173 ILE A N 1
ATOM 1398 C CA . ILE A 1 173 ? 7.899 0.148 -18.760 1.00 86.44 173 ILE A CA 1
ATOM 1399 C C . ILE A 1 173 ? 6.567 0.830 -19.049 1.00 86.44 173 ILE A C 1
ATOM 1401 O O . ILE A 1 173 ? 6.382 1.430 -20.107 1.00 86.44 173 ILE A O 1
ATOM 1405 N N . GLU A 1 174 ? 5.640 0.738 -18.099 1.00 78.88 174 GLU A N 1
ATOM 1406 C CA . GLU A 1 174 ? 4.416 1.533 -18.143 1.00 78.88 174 GLU A CA 1
ATOM 1407 C C . GLU A 1 174 ? 4.776 3.007 -17.915 1.00 78.88 174 GLU A C 1
ATOM 1409 O O . GLU A 1 174 ? 5.518 3.351 -16.993 1.00 78.88 174 GLU A O 1
ATOM 1414 N N . SER A 1 175 ? 4.298 3.868 -18.809 1.00 67.31 175 SER A N 1
ATOM 1415 C CA . SER A 1 175 ? 4.531 5.305 -18.749 1.00 67.31 175 SER A CA 1
ATOM 1416 C C . SER A 1 175 ? 3.435 5.981 -17.938 1.00 67.31 175 SER A C 1
ATOM 1418 O O . SER A 1 175 ? 2.271 5.894 -18.317 1.00 67.31 175 SER A O 1
ATOM 1420 N N . ASP A 1 176 ? 3.813 6.738 -16.910 1.00 62.88 176 ASP A N 1
ATOM 1421 C CA . ASP A 1 176 ? 2.950 7.777 -16.324 1.00 62.88 176 ASP A CA 1
ATOM 1422 C C . ASP A 1 176 ? 3.066 9.110 -17.096 1.00 62.88 176 ASP A C 1
ATOM 1424 O O . ASP A 1 176 ? 2.580 10.143 -16.639 1.00 62.88 176 ASP A O 1
ATOM 1428 N N . CYS A 1 177 ? 3.778 9.131 -18.230 1.00 61.09 177 CYS A N 1
ATOM 1429 C CA . CYS A 1 177 ? 3.903 10.329 -19.050 1.00 61.09 177 CYS A CA 1
ATOM 1430 C C . CYS A 1 177 ? 2.573 10.593 -19.751 1.00 61.09 177 CYS A C 1
ATOM 1432 O O . CYS A 1 177 ? 2.272 9.959 -20.763 1.00 61.09 177 CYS A O 1
ATOM 1434 N N . ASP A 1 178 ? 1.790 11.519 -19.200 1.00 56.38 178 ASP A N 1
ATOM 1435 C CA . ASP A 1 178 ? 0.689 12.133 -19.927 1.00 56.38 178 ASP A CA 1
ATOM 1436 C C . ASP A 1 178 ? 1.259 12.753 -21.212 1.00 56.38 178 ASP A C 1
ATOM 1438 O O . ASP A 1 178 ? 2.273 13.456 -21.193 1.00 56.38 178 ASP A O 1
ATOM 1442 N N . ASP A 1 179 ? 0.637 12.389 -22.331 1.00 55.97 179 ASP A N 1
ATOM 1443 C CA . ASP A 1 179 ? 1.071 12.643 -23.700 1.00 55.97 179 ASP A CA 1
ATOM 1444 C C . ASP A 1 179 ? 1.757 14.021 -23.886 1.00 55.97 179 ASP A C 1
ATOM 1446 O O . ASP A 1 179 ? 1.224 15.049 -23.474 1.00 55.97 179 ASP A O 1
ATOM 1450 N N . TYR A 1 180 ? 2.899 14.032 -24.591 1.00 57.62 180 TYR A N 1
ATOM 1451 C CA . TYR A 1 180 ? 3.628 15.184 -25.174 1.00 57.62 180 TYR A CA 1
ATOM 1452 C C . TYR A 1 180 ? 4.828 15.817 -24.431 1.00 57.62 180 TYR A C 1
ATOM 1454 O O . TYR A 1 180 ? 5.521 16.596 -25.086 1.00 57.62 180 TYR A O 1
ATOM 1462 N N . GLU A 1 181 ? 5.152 15.496 -23.170 1.00 62.19 181 GLU A N 1
ATOM 1463 C CA . GLU A 1 181 ? 6.207 16.244 -22.427 1.00 62.19 181 GLU A CA 1
ATOM 1464 C C . GLU A 1 181 ? 7.472 15.464 -22.014 1.00 62.19 181 GLU A C 1
ATOM 1466 O O . GLU A 1 181 ? 8.382 16.058 -21.442 1.00 62.19 181 GLU A O 1
ATOM 1471 N N . CYS A 1 182 ? 7.601 14.176 -22.340 1.00 66.94 182 CYS A N 1
ATOM 1472 C CA . CYS A 1 182 ? 8.824 13.423 -22.028 1.00 66.94 182 CYS A CA 1
ATOM 1473 C C . CYS A 1 182 ? 9.938 13.686 -23.054 1.00 66.94 182 CYS A C 1
ATOM 1475 O O . CYS A 1 182 ? 10.126 12.892 -23.974 1.00 66.94 182 CYS A O 1
ATOM 1477 N N . ASP A 1 183 ? 10.662 14.797 -22.918 1.00 72.50 183 ASP A N 1
ATOM 1478 C CA . ASP A 1 183 ? 11.829 15.127 -23.747 1.00 72.50 183 ASP A CA 1
ATOM 1479 C C . ASP A 1 183 ? 13.112 15.092 -22.904 1.00 72.50 183 ASP A C 1
ATOM 1481 O O . ASP A 1 183 ? 13.322 15.948 -22.045 1.00 72.50 183 ASP A O 1
ATOM 1485 N N . SER A 1 184 ? 13.962 14.087 -23.145 1.00 76.50 184 SER A N 1
ATOM 1486 C CA . SER A 1 184 ? 15.217 13.857 -22.411 1.00 76.50 184 SER A CA 1
ATOM 1487 C C . SER A 1 184 ? 15.032 13.659 -20.898 1.00 76.50 184 SER A C 1
ATOM 1489 O O . SER A 1 184 ? 15.839 14.112 -20.085 1.00 76.50 184 SER A O 1
ATOM 1491 N N . ASP A 1 185 ? 13.969 12.953 -20.508 1.00 79.50 185 ASP A N 1
ATOM 1492 C CA . ASP A 1 185 ? 13.709 12.612 -19.111 1.00 79.50 185 ASP A CA 1
ATOM 1493 C C . ASP A 1 185 ? 14.595 11.445 -18.658 1.00 79.50 185 ASP A C 1
ATOM 1495 O O . ASP A 1 185 ? 14.514 10.341 -19.208 1.00 79.50 185 ASP A O 1
ATOM 1499 N N . ASP A 1 186 ? 15.367 11.648 -17.590 1.00 87.19 186 ASP A N 1
ATOM 1500 C CA . ASP A 1 186 ? 16.050 10.557 -16.895 1.00 87.19 186 ASP A CA 1
ATOM 1501 C C . ASP A 1 186 ? 15.023 9.670 -16.176 1.00 87.19 186 ASP A C 1
ATOM 1503 O O . ASP A 1 186 ? 14.295 10.105 -15.276 1.00 87.19 186 ASP A O 1
ATOM 1507 N N . ARG A 1 187 ? 14.981 8.389 -16.547 1.00 84.81 187 ARG A N 1
ATOM 1508 C CA . ARG A 1 187 ? 14.081 7.390 -15.963 1.00 84.81 187 ARG A CA 1
ATOM 1509 C C . ARG A 1 187 ? 14.873 6.238 -15.371 1.00 84.81 187 ARG A C 1
ATOM 1511 O O . ARG A 1 187 ? 15.762 5.681 -16.009 1.00 84.81 187 ARG A O 1
ATOM 1518 N N . GLU A 1 188 ? 14.530 5.846 -14.148 1.00 89.69 188 GLU A N 1
ATOM 1519 C CA . GLU A 1 188 ? 15.065 4.636 -13.525 1.00 89.69 188 GLU A CA 1
ATOM 1520 C C . GLU A 1 188 ? 14.182 3.438 -13.885 1.00 89.69 188 GLU A C 1
ATOM 1522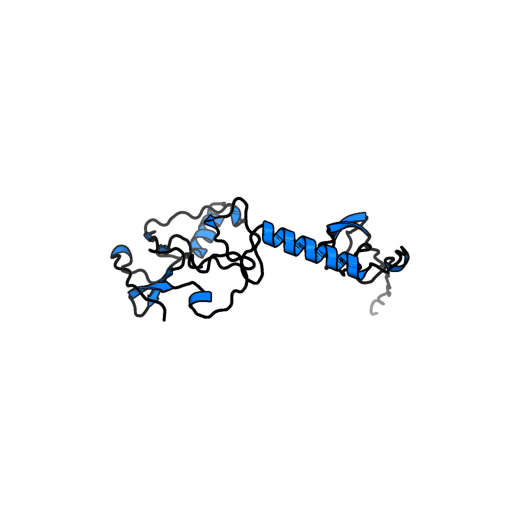 O O . GLU A 1 188 ? 12.971 3.437 -13.656 1.00 89.69 188 GLU A O 1
ATOM 1527 N N . CYS A 1 189 ? 14.780 2.392 -14.451 1.00 89.50 189 CYS A N 1
ATOM 1528 C CA . CYS A 1 189 ? 14.065 1.156 -14.717 1.00 89.50 189 CYS A CA 1
ATOM 1529 C C . CYS A 1 189 ? 13.813 0.410 -13.407 1.00 89.50 189 CYS A C 1
ATOM 1531 O O . CYS A 1 189 ? 14.762 -0.071 -12.786 1.0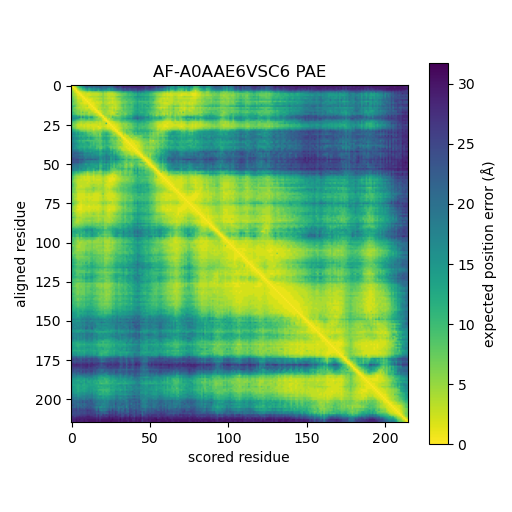0 89.50 189 CYS A O 1
ATOM 1533 N N . HIS A 1 190 ? 12.541 0.217 -13.043 1.00 87.94 190 HIS A N 1
ATOM 1534 C CA . HIS A 1 190 ? 12.181 -0.576 -11.868 1.00 87.94 190 HIS A CA 1
ATOM 1535 C C . HIS A 1 190 ? 12.856 -1.954 -11.898 1.00 87.94 190 HIS A C 1
ATOM 1537 O O . HIS A 1 190 ? 13.453 -2.337 -10.902 1.00 87.94 190 HIS A O 1
ATOM 1543 N N . ASP A 1 191 ? 12.864 -2.651 -13.042 1.00 89.06 191 ASP A N 1
ATOM 1544 C CA . ASP A 1 191 ? 13.321 -4.041 -13.201 1.00 89.06 191 ASP A CA 1
ATOM 1545 C C . ASP A 1 191 ? 14.830 -4.284 -13.045 1.00 89.06 191 ASP A C 1
ATOM 1547 O O . ASP A 1 191 ? 15.209 -5.337 -12.528 1.00 89.06 191 ASP A O 1
ATOM 1551 N N . CYS A 1 192 ? 15.696 -3.354 -13.448 1.00 90.69 192 CYS A N 1
ATOM 1552 C CA . CYS A 1 192 ? 17.152 -3.523 -13.321 1.00 90.69 192 CYS A CA 1
ATOM 1553 C C . CYS A 1 192 ? 17.835 -2.450 -12.461 1.00 90.69 192 CYS A C 1
ATOM 1555 O O . CYS A 1 192 ? 18.980 -2.640 -12.062 1.00 90.69 192 CYS A O 1
ATOM 1557 N N . GLY A 1 193 ? 17.144 -1.356 -12.129 1.00 88.69 193 GLY A N 1
ATOM 1558 C CA . GLY A 1 193 ? 17.671 -0.235 -11.345 1.00 88.69 193 GLY A CA 1
ATOM 1559 C C . GLY A 1 193 ? 18.634 0.683 -12.102 1.00 88.69 193 GLY A C 1
ATOM 1560 O O . GLY A 1 193 ? 19.238 1.552 -11.486 1.00 88.69 193 GLY A O 1
ATOM 1561 N N . ASN A 1 194 ? 18.810 0.494 -13.415 1.00 91.12 194 ASN A N 1
ATOM 1562 C CA . ASN A 1 194 ? 19.622 1.399 -14.228 1.00 91.12 194 ASN A CA 1
ATOM 1563 C C . ASN A 1 194 ? 18.787 2.585 -14.711 1.00 91.12 194 ASN A C 1
ATOM 1565 O O . ASN A 1 194 ? 17.609 2.432 -15.047 1.00 91.12 194 ASN A O 1
ATOM 1569 N N . THR A 1 195 ? 19.434 3.740 -14.820 1.00 91.94 195 THR A N 1
ATOM 1570 C CA . THR A 1 195 ? 18.860 4.942 -15.427 1.00 91.94 195 THR A CA 1
ATOM 1571 C C . THR A 1 195 ? 19.061 4.931 -16.944 1.00 91.94 195 THR A C 1
ATOM 1573 O O . THR A 1 195 ? 20.071 4.426 -17.449 1.00 91.94 195 THR A O 1
ATOM 1576 N N . PHE A 1 196 ? 18.092 5.463 -17.678 1.00 89.88 196 PHE A N 1
ATOM 1577 C CA . PHE A 1 196 ? 18.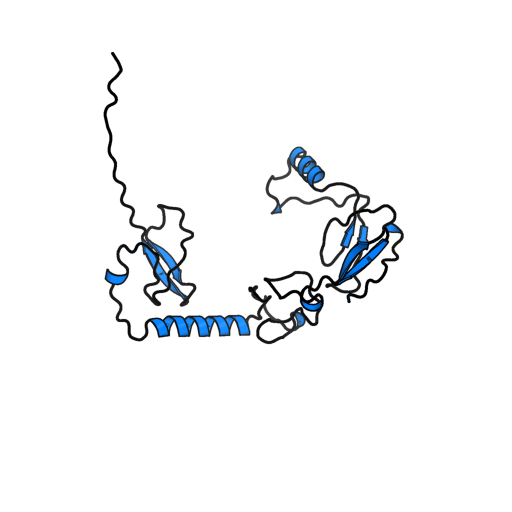169 5.706 -19.114 1.00 89.88 196 PHE A CA 1
ATOM 1578 C C . PHE A 1 196 ? 17.399 6.980 -19.470 1.00 89.88 196 PHE A C 1
ATOM 1580 O O . PHE A 1 196 ? 16.490 7.380 -18.746 1.00 89.88 196 PHE A O 1
ATOM 1587 N N . GLU A 1 197 ? 17.774 7.595 -20.584 1.00 90.06 197 GLU A N 1
ATOM 1588 C CA . GLU A 1 197 ? 17.121 8.789 -21.112 1.00 90.06 197 GLU A CA 1
ATOM 1589 C C . GLU A 1 197 ? 15.933 8.386 -21.994 1.00 90.06 197 GLU A C 1
ATOM 1591 O O . GLU A 1 197 ? 16.047 7.482 -22.830 1.00 90.06 197 GLU A O 1
ATOM 1596 N N . LEU A 1 198 ? 14.788 9.039 -21.798 1.00 87.75 198 LEU A N 1
ATOM 1597 C CA . LEU A 1 198 ? 13.571 8.827 -22.573 1.00 87.75 198 LEU A CA 1
ATOM 1598 C C . LEU A 1 198 ? 13.227 10.078 -23.390 1.00 87.75 198 LEU A C 1
ATOM 1600 O O . LEU A 1 198 ? 13.048 11.158 -22.831 1.00 87.75 198 LEU A O 1
ATOM 1604 N N . THR A 1 199 ? 13.030 9.895 -24.696 1.00 86.75 199 THR A N 1
ATOM 1605 C CA . THR A 1 199 ? 12.539 10.938 -25.608 1.00 86.75 199 THR A CA 1
ATOM 1606 C C . THR A 1 199 ? 11.278 10.458 -26.326 1.00 86.75 199 THR A C 1
ATOM 1608 O O . THR A 1 199 ? 11.311 9.490 -27.087 1.00 86.75 199 THR A O 1
ATOM 1611 N N . ALA A 1 200 ? 10.161 11.150 -26.113 1.00 84.44 200 ALA A N 1
ATOM 1612 C CA . ALA A 1 200 ? 8.886 10.899 -26.768 1.00 84.44 200 ALA A CA 1
ATOM 1613 C C . ALA A 1 200 ? 8.808 11.655 -28.104 1.00 84.44 200 ALA A C 1
ATOM 1615 O O . ALA A 1 200 ? 8.647 12.875 -28.158 1.00 84.44 200 ALA A O 1
ATOM 1616 N N . VAL A 1 201 ? 8.883 10.917 -29.212 1.00 82.38 201 VAL A N 1
ATOM 1617 C CA . VAL A 1 201 ? 8.788 11.489 -30.561 1.00 82.38 201 VAL A CA 1
ATOM 1618 C C . VAL A 1 201 ? 7.330 11.477 -31.025 1.00 82.38 201 VAL A C 1
ATOM 1620 O O . VAL A 1 2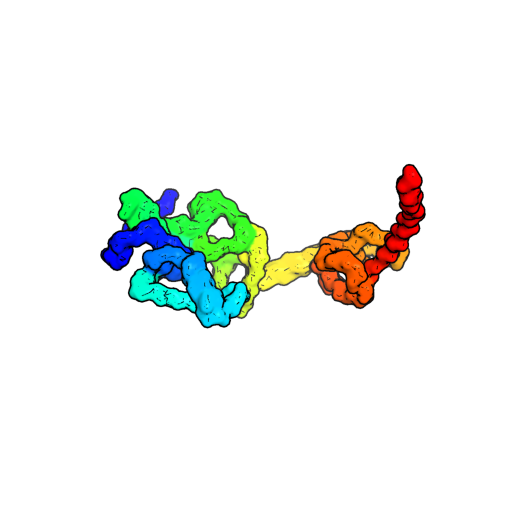01 ? 6.775 10.426 -31.333 1.00 82.38 201 VAL A O 1
ATOM 1623 N N . HIS A 1 202 ? 6.703 12.651 -31.117 1.00 79.00 202 HIS A N 1
ATOM 1624 C CA . HIS A 1 202 ? 5.325 12.799 -31.596 1.00 79.00 202 HIS A CA 1
ATOM 1625 C C . HIS A 1 202 ? 5.280 13.302 -33.048 1.00 79.00 202 HIS A C 1
ATOM 1627 O O . HIS A 1 202 ? 5.963 14.253 -33.422 1.00 79.00 202 HIS A O 1
ATOM 1633 N N . THR A 1 203 ? 4.430 12.692 -33.881 1.00 80.19 203 THR A N 1
ATOM 1634 C CA . THR A 1 203 ? 4.177 13.153 -35.259 1.00 80.19 203 THR A CA 1
ATOM 1635 C C . THR A 1 203 ? 2.721 13.583 -35.406 1.00 80.19 203 THR A C 1
ATOM 1637 O O . THR A 1 203 ? 1.818 12.750 -35.381 1.00 80.19 203 THR A O 1
ATOM 1640 N N . VAL A 1 204 ? 2.479 14.883 -35.604 1.00 82.19 204 VAL A N 1
ATOM 1641 C CA . VAL A 1 204 ? 1.129 15.435 -35.803 1.00 82.19 204 VAL A CA 1
ATOM 1642 C C . VAL A 1 204 ? 0.926 15.808 -37.270 1.00 82.19 204 VAL A C 1
ATOM 1644 O O . VAL A 1 204 ? 1.696 16.583 -37.835 1.00 82.19 204 VAL A O 1
ATOM 1647 N N . THR A 1 205 ? -0.136 15.292 -37.894 1.00 84.94 205 THR A N 1
ATOM 1648 C CA . THR A 1 205 ? -0.503 15.635 -39.277 1.00 84.94 205 THR A CA 1
ATOM 1649 C C . THR A 1 205 ? -1.925 16.184 -39.357 1.00 84.94 205 THR A C 1
ATOM 1651 O O . THR A 1 205 ? -2.833 15.719 -38.672 1.00 84.94 205 THR A O 1
ATOM 1654 N N . TRP A 1 206 ? -2.122 17.205 -40.197 1.00 82.62 206 TRP A N 1
ATOM 1655 C CA . TRP A 1 206 ? -3.374 17.958 -40.295 1.00 82.62 206 TRP A CA 1
ATOM 1656 C C . TRP A 1 206 ? -3.930 17.910 -41.717 1.00 82.62 206 TRP A C 1
ATOM 1658 O O . TRP A 1 206 ? -3.200 18.097 -42.687 1.00 82.62 206 TRP A O 1
ATOM 1668 N N . THR A 1 207 ? -5.242 17.717 -41.852 1.00 85.56 207 THR A N 1
ATOM 1669 C CA . THR A 1 207 ? -5.960 17.878 -43.124 1.00 85.56 207 THR A CA 1
ATOM 1670 C C . THR A 1 207 ? -7.141 18.810 -42.913 1.00 85.56 207 THR A C 1
ATOM 1672 O O . THR A 1 207 ? -7.942 18.608 -42.003 1.00 85.56 207 THR A O 1
ATOM 1675 N N . THR A 1 208 ? -7.278 19.820 -43.768 1.00 84.75 208 THR A N 1
ATOM 1676 C CA . THR A 1 208 ? -8.378 20.787 -43.705 1.00 84.75 208 THR A CA 1
ATOM 1677 C C . THR A 1 208 ? -9.190 20.762 -44.996 1.00 84.75 208 THR A C 1
ATOM 1679 O O . THR A 1 208 ? -8.690 20.429 -46.071 1.00 84.75 208 THR A O 1
ATOM 1682 N N . LYS A 1 209 ? -10.482 21.085 -44.893 1.00 87.19 209 LYS A N 1
ATOM 1683 C CA . LYS A 1 209 ? -11.388 21.239 -46.037 1.00 87.19 209 LYS A CA 1
ATOM 1684 C C . LYS A 1 209 ? -12.158 22.548 -45.900 1.00 87.19 209 LYS A C 1
ATOM 1686 O O . LYS A 1 209 ? -12.506 22.948 -44.790 1.00 87.19 209 LYS A O 1
ATOM 1691 N N . ARG A 1 210 ? -12.432 23.203 -47.030 1.00 80.88 210 ARG A N 1
ATOM 1692 C CA . ARG A 1 210 ? -13.278 24.401 -47.093 1.00 80.88 210 ARG A CA 1
ATOM 1693 C C . ARG A 1 210 ? -14.741 23.997 -46.855 1.00 80.88 210 ARG A C 1
ATOM 1695 O O . ARG A 1 210 ? -15.186 22.990 -47.398 1.00 80.88 210 ARG A O 1
ATOM 1702 N N . LYS A 1 211 ? -15.475 24.762 -46.040 1.00 78.38 211 LYS A N 1
ATOM 1703 C CA . LYS A 1 211 ? -16.942 24.697 -45.997 1.00 78.38 211 LYS A CA 1
ATOM 1704 C C . LYS A 1 211 ? -17.474 25.599 -47.103 1.00 78.38 211 LYS A C 1
ATOM 1706 O O . LYS A 1 211 ? -17.169 26.788 -47.093 1.00 78.38 211 LYS A O 1
ATOM 1711 N N . ASP A 1 212 ? -18.237 25.038 -48.029 1.00 78.12 212 ASP A N 1
ATOM 1712 C CA . ASP A 1 212 ? -19.044 25.848 -48.933 1.00 78.12 212 ASP A CA 1
ATOM 1713 C C . ASP A 1 212 ? -20.208 26.422 -48.113 1.00 78.12 212 ASP A C 1
ATOM 1715 O O . ASP A 1 212 ? -20.936 25.677 -47.450 1.00 78.12 212 ASP A O 1
ATOM 1719 N N . GLU A 1 213 ? -20.338 27.748 -48.079 1.00 69.88 213 GLU A N 1
ATOM 1720 C CA . GLU A 1 213 ? -21.535 28.389 -47.535 1.00 69.88 213 GLU A CA 1
ATOM 1721 C C . GLU A 1 213 ? -22.714 27.998 -48.431 1.00 69.88 213 GLU A C 1
ATOM 1723 O O . GLU A 1 213 ? -22.663 28.182 -49.648 1.00 69.88 213 GLU A O 1
ATOM 1728 N N . ALA A 1 214 ? -23.746 27.393 -47.839 1.00 60.09 214 ALA A N 1
ATOM 1729 C CA . ALA A 1 214 ? -24.970 27.055 -48.552 1.00 60.09 214 ALA A CA 1
ATOM 1730 C C . ALA A 1 214 ? -25.589 28.346 -49.115 1.00 60.09 214 ALA A C 1
ATOM 1732 O O . ALA A 1 214 ? -25.982 29.220 -48.340 1.00 60.09 214 ALA A O 1
ATOM 1733 N N . ALA A 1 215 ? -25.610 28.459 -50.446 1.00 51.19 215 ALA A N 1
ATOM 1734 C CA . ALA A 1 215 ? -26.312 29.508 -51.183 1.00 51.19 215 ALA A CA 1
ATOM 1735 C C . ALA A 1 215 ? -27.832 29.296 -51.150 1.00 51.19 215 ALA A C 1
ATOM 1737 O O . ALA A 1 215 ? -28.263 28.118 -51.182 1.00 51.19 215 ALA A O 1
#

Nearest PDB structures (foldseek):
  4kfz-assembly2_B  TM=3.001E-01  e=4.679E-01  Homo sapiens
  6ujd-assembly1_A-2  TM=1.520E-01  e=2.923E+00  Elizabethkingia sp.
  4w9u-assembly1_A  TM=2.824E-01  e=7.768E+00  Brucella abortus 2308
  2e10-assembly1_A  TM=1.633E-01  e=8.257E+00  Pyrococcus horikoshii OT3

Foldseek 3Di:
DWDWAFDPDPLCPPFDDFDDQFQKTKTDPDDVVVVLVVCVVVVHDPDPPPDDDDQDPSIDIDGDPFGQWDWDQDPNTTITTGNACVVVVHQQAKADRRHGQQPCAAPPPGHGPVPAPDDWDIDGRHTHGPVVVVVVQVVLQVVLQVQCVVPDQDPVVCPPDPFRADSRRRDTDDDPDDPDPQDQDWDQDSRNRDTDTDHDDDDDDDDDDDDDDDD

Solvent-accessible surface area (backbone atoms only — not comparable to full-atom values): 13774 Å² total; per-residue (Å²): 134,72,74,68,46,76,58,91,54,79,85,54,66,91,65,87,62,73,75,48,91,57,74,49,38,35,33,56,89,82,61,69,71,59,51,53,53,48,41,48,74,75,70,44,73,90,54,79,91,76,60,76,78,74,83,56,98,68,53,44,79,45,73,50,98,45,70,16,36,45,82,43,80,53,98,92,43,46,24,36,37,68,52,20,45,64,84,71,72,39,77,65,68,35,68,71,91,34,41,38,75,89,66,41,34,20,60,82,79,58,50,44,67,90,74,54,92,64,83,61,45,77,37,61,62,21,37,29,43,53,77,54,48,54,49,53,50,49,53,44,24,52,54,23,44,59,73,35,68,91,58,80,90,54,75,73,83,66,58,88,59,98,61,55,54,39,90,80,40,68,46,78,49,89,74,88,69,69,88,92,72,50,69,70,38,81,40,70,36,85,60,60,67,50,73,47,76,38,69,69,87,82,89,89,85,86,88,88,80,86,80,81,77,87,126

Secondary structure (DSSP, 8-state):
----EE---GGGTT-----B-SSSEEE-SS-HHHHHHHHHHTT--SSTTS--PPPPTT-EEE--SSTTEEEEEETTEEEEEE--TTTTTPPP-S--S---GGGSB-TTT--BGGG-SSPPEEETTEEE-HHHHHHHHHHHHHHHHHTTTTPPP-GGGGTT-SS-B-TTT--B------TT--SSEEEE-TTT--EEEE-----------PPPP--

Radius of gyration: 27.47 Å; Cα contacts (8 Å, |Δi|>4): 276; chains: 1; bounding box: 53×49×81 Å

Mean predicted aligned error: 11.56 Å

pLDDT: mean 8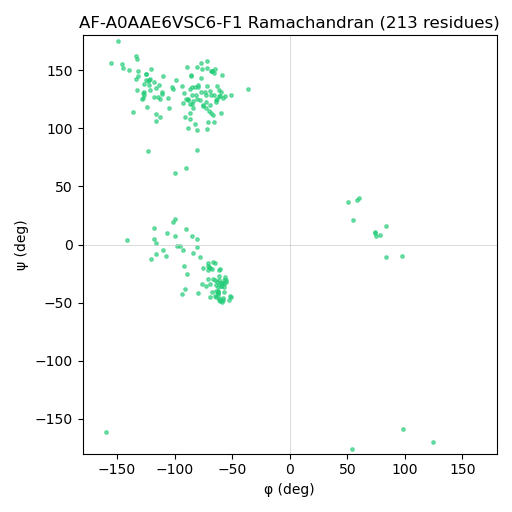2.01, std 10.66, range [45.69, 93.69]

Sequence (215 aa):
MSYSQLINDPRLDGYTQRMRNGSTQTFYHGDDHRDFERYRAEGGPSNSSEIKMHDKPDTIYIEPPEKHIYAELIDGQWYWVNGCGSCNGKQRDWTTYIECDKHNVCASCGCSRSQLTEAPWGGKNGWVCKPCADKEDTARKEKALERVADYEYNEWDFYSNDEITCPHCKAIIESDCDDYECDSDDRECHDCGNTFELTAVHTVTWTTKRKDEAA